Protein AF-0000000075210510 (afdb_homodimer)

Organism: NCBI:txid2021314

Radius of gyration: 21.15 Å; Cα contacts (8 Å, |Δi|>4): 207; chains: 2; bounding box: 48×64×59 Å

Solvent-accessible surface area (backbone atoms only — not comparable to full-atom values): 13563 Å² total; per-residue (Å²): 127,78,89,48,71,68,59,51,55,50,50,51,52,38,12,50,49,13,44,51,48,41,51,74,71,31,66,68,48,40,49,52,52,53,52,46,54,51,52,52,51,50,40,60,75,67,61,55,51,70,66,58,45,42,53,50,45,50,48,48,24,50,49,55,20,39,43,25,41,29,51,12,50,42,30,41,46,47,65,76,44,87,62,95,38,73,71,52,52,48,54,43,49,50,38,51,43,55,40,50,56,50,44,51,54,45,51,53,52,48,50,62,67,47,43,61,61,48,51,51,51,52,50,49,59,54,63,77,93,133,79,95,45,72,68,58,50,55,49,51,52,53,53,52,51,51,53,52,53,48,43,51,67,71,32,68,68,47,42,51,51,53,52,51,46,53,53,53,53,51,51,40,58,74,68,61,55,53,72,67,56,47,51,52,49,51,52,48,51,50,52,50,54,50,38,44,52,51,29,52,50,52,42,52,57,39,47,72,75,42,85,63,97,37,73,50,50,49,46,14,42,15,10,22,40,17,16,38,51,51,29,43,52,40,46,50,54,42,48,49,63,66,46,43,63,62,50,52,52,51,53,50,49,57,54,63,76,94

Secondary structure (DSSP, 8-state):
----HHHHHHHHHHHHHHHHHHHHH-HHHHHHHHHHHHHHHHHHHTT--HHHHHHHHHHHHHHHHHHHHHHHHHHHHHHH-SS--HHHHHHHHHHHHHHHHHHHHHHHHHHHHHHHHHHHHHHHHHHT-/----HHHHHHHHHHHHHHHHHHHHH-HHHHHHHHHHHHHHHHHHHTT--HHHHHHHHHHHHHHHHHHHHHHHHHHHHHHH--S--HHHHHHHHHHHHHHHHHHHHHHHHHHHHHHHHHHHHHHHHHHT-

Structure (mmCIF, N/CA/C/O backbone):
data_AF-0000000075210510-model_v1
#
loop_
_entity.id
_entity.type
_entity.pdbx_description
1 polymer 'Diacylglycerol kinase'
#
loop_
_atom_site.group_PDB
_atom_site.id
_atom_site.type_symbol
_atom_site.label_atom_id
_atom_site.label_alt_id
_atom_site.label_comp_id
_atom_site.label_asym_id
_atom_site.label_entity_id
_atom_site.label_seq_id
_atom_site.pdbx_PDB_ins_code
_atom_site.Cartn_x
_atom_site.Cartn_y
_atom_site.Cartn_z
_atom_site.occupancy
_atom_site.B_iso_or_equiv
_atom_site.auth_seq_id
_atom_site.auth_comp_id
_atom_site.auth_asym_id
_atom_site.auth_atom_id
_atom_site.pdbx_PDB_model_num
ATOM 1 N N . MET A 1 1 ? -17.281 -19.094 0.608 1 66.5 1 MET A N 1
ATOM 2 C CA . MET A 1 1 ? -16.25 -19.312 1.621 1 66.5 1 MET A CA 1
ATOM 3 C C . MET A 1 1 ? -16.484 -18.406 2.832 1 66.5 1 MET A C 1
ATOM 5 O O . MET A 1 1 ? -16.719 -17.203 2.686 1 66.5 1 MET A O 1
ATOM 9 N N . ARG A 1 2 ? -16.719 -19.094 3.916 1 76.69 2 ARG A N 1
ATOM 10 C CA . ARG A 1 2 ? -17.141 -18.453 5.152 1 76.69 2 ARG A CA 1
ATOM 11 C C . ARG A 1 2 ? -15.992 -17.672 5.789 1 76.69 2 ARG A C 1
ATOM 13 O O . ARG A 1 2 ? -14.828 -18.062 5.672 1 76.69 2 ARG A O 1
ATOM 20 N N . PHE A 1 3 ? -16.266 -16.578 6.258 1 86.56 3 PHE A N 1
ATOM 21 C CA . PHE A 1 3 ? -15.305 -15.766 7.016 1 86.56 3 PHE A CA 1
ATOM 22 C C . PHE A 1 3 ? -14.711 -16.578 8.164 1 86.56 3 PHE A C 1
ATOM 24 O O . PHE A 1 3 ? -15.43 -17.297 8.859 1 86.56 3 PHE A O 1
ATOM 31 N N . SER A 1 4 ? -13.461 -16.625 8.234 1 90.69 4 SER A N 1
ATOM 32 C CA . SER A 1 4 ? -12.758 -17.328 9.297 1 90.69 4 SER A CA 1
ATOM 33 C C . SER A 1 4 ? -11.742 -16.422 9.992 1 90.69 4 SER A C 1
ATOM 35 O O . SER A 1 4 ? -10.82 -15.922 9.352 1 90.69 4 SER A O 1
ATOM 37 N N . VAL A 1 5 ? -11.875 -16.328 11.289 1 91.81 5 VAL A N 1
ATOM 38 C CA . VAL A 1 5 ? -10.961 -15.523 12.094 1 91.81 5 VAL A CA 1
ATOM 39 C C . VAL A 1 5 ? -9.57 -16.156 12.078 1 91.81 5 VAL A C 1
ATOM 41 O O . VAL A 1 5 ? -8.562 -15.445 12.047 1 91.81 5 VAL A O 1
ATOM 44 N N . GLY A 1 6 ? -9.586 -17.406 12.148 1 91.81 6 GLY A N 1
ATOM 45 C CA . GLY A 1 6 ? -8.328 -18.125 12.086 1 91.81 6 GLY A CA 1
ATOM 46 C C . GLY A 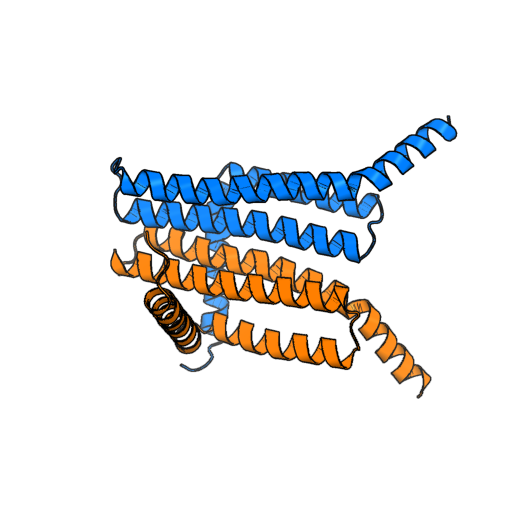1 6 ? -7.535 -17.828 10.828 1 91.81 6 GLY A C 1
ATOM 47 O O . GLY A 1 6 ? -6.316 -17.641 10.883 1 91.81 6 GLY A O 1
ATOM 48 N N . LYS A 1 7 ? -8.164 -17.781 9.727 1 92.38 7 LYS A N 1
ATOM 49 C CA . LYS A 1 7 ? -7.52 -17.484 8.453 1 92.38 7 LYS A CA 1
ATOM 50 C C . LYS A 1 7 ? -6.977 -16.062 8.438 1 92.38 7 LYS A C 1
ATOM 52 O O . LYS A 1 7 ? -5.922 -15.797 7.852 1 92.38 7 LYS A O 1
ATOM 57 N N . LEU A 1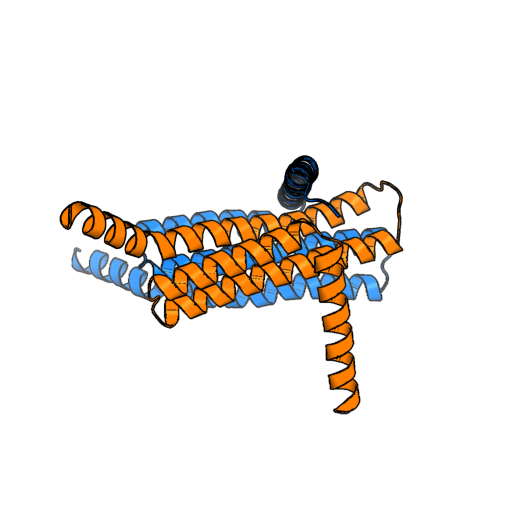 8 ? -7.699 -15.211 9.039 1 92.25 8 LEU A N 1
ATOM 58 C CA . LEU A 1 8 ? -7.266 -13.82 9.109 1 92.25 8 LEU A CA 1
ATOM 59 C C . LEU A 1 8 ? -5.965 -13.695 9.891 1 92.25 8 LEU A C 1
ATOM 61 O O . LEU A 1 8 ? -5.023 -13.047 9.438 1 92.25 8 LEU A O 1
ATOM 65 N N . PHE A 1 9 ? -5.91 -14.32 11.047 1 93.69 9 PHE A N 1
ATOM 66 C CA . PHE A 1 9 ? -4.715 -14.242 11.883 1 93.69 9 PHE A CA 1
ATOM 67 C C . PHE A 1 9 ? -3.531 -14.914 11.195 1 93.69 9 PHE A C 1
ATOM 69 O O . PHE A 1 9 ? -2.395 -14.445 11.305 1 93.69 9 PHE A O 1
ATOM 76 N N . LYS A 1 10 ? -3.809 -15.953 10.531 1 94.44 10 LYS A N 1
ATOM 77 C CA . LYS A 1 10 ? -2.75 -16.625 9.781 1 94.44 10 LYS A CA 1
ATOM 78 C C . LYS A 1 10 ? -2.197 -15.727 8.68 1 94.44 10 LYS A C 1
ATOM 80 O O . LYS A 1 10 ? -0.988 -15.695 8.445 1 94.44 10 LYS A O 1
ATOM 85 N N . SER A 1 11 ? -3.102 -15.008 8.047 1 94.19 11 SER A N 1
ATOM 86 C CA . SER A 1 11 ? -2.668 -14.109 6.984 1 94.19 11 SER A CA 1
ATOM 87 C C . SER A 1 11 ? -1.76 -13.008 7.523 1 94.19 11 SER A C 1
ATOM 89 O O . SER A 1 11 ? -0.803 -12.609 6.863 1 94.19 11 SER A O 1
ATOM 91 N N . PHE A 1 12 ? -2.018 -12.547 8.719 1 96.19 12 PHE A N 1
ATOM 92 C CA . PHE A 1 12 ? -1.167 -11.547 9.352 1 96.19 12 PHE A CA 1
ATOM 93 C C . PHE A 1 12 ? 0.205 -12.125 9.68 1 96.19 12 PHE A C 1
ATOM 95 O O . PHE A 1 12 ? 1.221 -11.438 9.555 1 96.19 12 PHE A O 1
ATOM 102 N N . ALA A 1 13 ? 0.19 -13.344 10.117 1 97.12 13 ALA A N 1
ATOM 103 C CA . ALA A 1 13 ? 1.456 -14 10.43 1 97.12 13 ALA A CA 1
ATOM 104 C C . ALA A 1 13 ? 2.307 -14.172 9.172 1 97.12 13 ALA A C 1
ATOM 106 O O . ALA A 1 13 ? 3.521 -13.961 9.203 1 97.12 13 ALA A O 1
ATOM 107 N N . TYR A 1 14 ? 1.697 -14.57 8.094 1 97.12 14 TYR A N 1
ATOM 108 C CA . TYR A 1 14 ? 2.389 -14.703 6.82 1 97.12 14 TYR A CA 1
ATOM 109 C C . TYR A 1 14 ? 2.955 -13.367 6.359 1 97.12 14 TYR A C 1
ATOM 111 O O . TYR A 1 14 ? 4.113 -13.289 5.949 1 97.12 14 TYR A O 1
ATOM 119 N N . ALA A 1 15 ? 2.09 -12.383 6.465 1 98.25 15 ALA A N 1
ATOM 120 C CA . ALA A 1 15 ? 2.508 -11.039 6.062 1 98.25 15 ALA A CA 1
ATOM 121 C C . ALA A 1 15 ? 3.703 -10.562 6.887 1 98.25 15 ALA A C 1
ATOM 123 O O . ALA A 1 15 ? 4.656 -10.008 6.344 1 98.25 15 ALA A O 1
ATOM 124 N N . ALA A 1 16 ? 3.684 -10.82 8.203 1 98.25 16 ALA A N 1
ATOM 125 C CA . ALA A 1 16 ? 4.773 -10.43 9.094 1 98.25 16 ALA A CA 1
ATOM 126 C C . ALA A 1 16 ? 6.07 -11.141 8.719 1 98.25 16 ALA A C 1
ATOM 128 O O . ALA A 1 16 ? 7.148 -10.547 8.766 1 98.25 16 ALA A O 1
ATOM 129 N N . SER A 1 17 ? 5.926 -12.344 8.383 1 98.19 17 SER A N 1
ATOM 130 C CA . SER A 1 17 ? 7.09 -13.109 7.949 1 98.19 17 SER A CA 1
ATOM 131 C C . SER A 1 17 ? 7.703 -12.516 6.691 1 98.19 17 SER A C 1
ATOM 133 O O . SER A 1 17 ? 8.93 -12.422 6.574 1 98.19 17 SER A O 1
ATOM 135 N N . GLY A 1 18 ? 6.859 -12.109 5.758 1 98.38 18 GLY A N 1
ATOM 136 C CA . GLY A 1 18 ? 7.332 -11.477 4.535 1 98.38 18 GLY A CA 1
ATOM 137 C C . GLY A 1 18 ? 8.047 -10.164 4.777 1 98.38 18 GLY A C 1
ATOM 138 O O . GLY A 1 18 ? 9.086 -9.891 4.168 1 98.38 18 GLY A O 1
ATOM 139 N N . ILE A 1 19 ? 7.527 -9.406 5.652 1 98.69 19 ILE A N 1
ATOM 140 C CA . ILE A 1 19 ? 8.117 -8.117 6 1 98.69 19 ILE A CA 1
ATOM 141 C C . ILE A 1 19 ? 9.477 -8.328 6.66 1 98.69 19 ILE A C 1
ATOM 143 O O . ILE A 1 19 ? 10.445 -7.648 6.332 1 98.69 19 ILE A O 1
ATOM 147 N N . ARG A 1 20 ? 9.516 -9.266 7.578 1 98.44 20 ARG A N 1
ATOM 148 C CA . ARG A 1 20 ? 10.766 -9.586 8.25 1 98.44 20 ARG A CA 1
ATOM 149 C C . ARG A 1 20 ? 11.828 -10.047 7.25 1 98.44 20 ARG A C 1
ATOM 151 O O . ARG A 1 20 ? 12.992 -9.648 7.34 1 98.44 20 ARG A O 1
ATOM 158 N N . TYR A 1 21 ? 11.453 -10.875 6.363 1 98.44 21 TYR A N 1
ATOM 159 C CA . TYR A 1 21 ? 12.383 -11.344 5.344 1 98.44 21 TYR A CA 1
ATOM 160 C C . TYR A 1 21 ? 12.922 -10.18 4.523 1 98.44 21 TYR A C 1
ATOM 162 O O . TYR A 1 21 ? 14.133 -10.07 4.312 1 98.44 21 TYR A O 1
ATOM 170 N N . ALA A 1 22 ? 12.016 -9.336 4.035 1 98.31 22 ALA A N 1
ATOM 171 C CA . ALA A 1 22 ? 12.43 -8.195 3.223 1 98.31 22 ALA A CA 1
ATOM 172 C C . ALA A 1 22 ? 13.391 -7.297 3.996 1 98.31 22 ALA A C 1
ATOM 174 O O . ALA A 1 22 ? 14.398 -6.84 3.447 1 98.31 22 ALA A O 1
ATOM 175 N N . PHE A 1 23 ? 13.117 -7.066 5.223 1 98.31 23 PHE A N 1
ATOM 176 C CA . PHE A 1 23 ? 13.969 -6.211 6.047 1 98.31 23 PHE A CA 1
ATOM 177 C C . PHE A 1 23 ? 15.359 -6.816 6.207 1 98.31 23 PHE A C 1
ATOM 179 O O . PHE A 1 23 ? 16.359 -6.105 6.148 1 98.31 23 PHE A O 1
ATOM 186 N N . SER A 1 24 ? 15.414 -8.078 6.359 1 97.88 24 SER A N 1
ATOM 187 C CA . SER A 1 24 ? 16.688 -8.742 6.629 1 97.88 24 SER A CA 1
ATOM 188 C C . SER A 1 24 ? 17.469 -8.969 5.344 1 97.88 24 SER A C 1
ATOM 190 O O . SER A 1 24 ? 18.703 -8.961 5.352 1 97.88 24 SER A O 1
ATOM 192 N N . SER A 1 25 ? 16.828 -9.102 4.238 1 97.38 25 SER A N 1
ATOM 193 C CA . SER A 1 25 ? 17.516 -9.57 3.037 1 97.38 25 SER A CA 1
ATOM 194 C C . SER A 1 25 ? 17.672 -8.453 2.012 1 97.38 25 SER A C 1
ATOM 196 O O . SER A 1 25 ? 18.516 -8.523 1.128 1 97.38 25 SER A O 1
ATOM 198 N N . GLU A 1 26 ? 16.75 -7.48 2.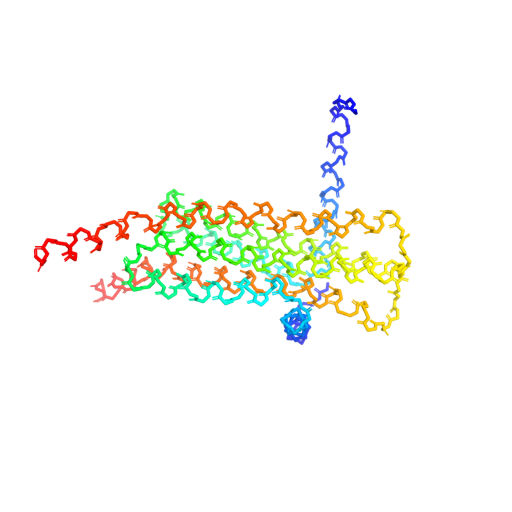057 1 97.5 26 GLU A N 1
ATOM 199 C CA . GLU A 1 26 ? 16.75 -6.418 1.054 1 97.5 26 GLU A CA 1
ATOM 200 C C . GLU A 1 26 ? 17.328 -5.125 1.61 1 97.5 26 GLU A C 1
ATOM 202 O O . GLU A 1 26 ? 16.703 -4.457 2.434 1 97.5 26 GLU A O 1
ATOM 207 N N . GLN A 1 27 ? 18.453 -4.703 1.061 1 97.5 27 GLN A N 1
ATOM 208 C CA . GLN A 1 27 ? 19.109 -3.479 1.5 1 97.5 27 GLN A CA 1
ATOM 209 C C . GLN A 1 27 ? 18.234 -2.26 1.242 1 97.5 27 GLN A C 1
ATOM 211 O O . GLN A 1 27 ? 18.125 -1.371 2.09 1 97.5 27 GLN A O 1
ATOM 216 N N . ASN A 1 28 ? 17.625 -2.203 -0.012 1 97.5 28 ASN A N 1
ATOM 217 C CA . ASN A 1 28 ? 16.766 -1.077 -0.363 1 97.5 28 ASN A CA 1
ATOM 218 C C . ASN A 1 28 ? 15.625 -0.919 0.63 1 97.5 28 ASN A C 1
ATOM 220 O O . ASN A 1 28 ? 15.258 0.202 0.993 1 97.5 28 ASN A O 1
ATOM 224 N N . PHE A 1 29 ? 15.055 -1.966 1.102 1 98.44 29 PHE A N 1
ATOM 225 C CA . PHE A 1 29 ? 13.945 -1.901 2.045 1 98.44 29 PHE A CA 1
ATOM 226 C C . PHE A 1 29 ? 14.406 -1.33 3.381 1 98.44 29 PHE A C 1
ATOM 228 O O . PHE A 1 29 ? 13.711 -0.513 3.986 1 98.44 29 PHE A O 1
ATOM 235 N N . ARG A 1 30 ? 15.547 -1.688 3.83 1 98.31 30 ARG A N 1
ATOM 236 C CA . ARG A 1 30 ? 16.109 -1.148 5.066 1 98.31 30 ARG A CA 1
ATOM 237 C C . ARG A 1 30 ? 16.328 0.357 4.957 1 98.31 30 ARG A C 1
ATOM 239 O O . ARG A 1 30 ? 15.984 1.107 5.871 1 98.31 30 ARG A O 1
ATOM 246 N N . ILE A 1 31 ? 16.859 0.739 3.861 1 97.88 31 ILE A N 1
ATOM 247 C CA . ILE A 1 31 ? 17.125 2.154 3.633 1 97.88 31 ILE A CA 1
ATOM 248 C C . ILE A 1 31 ? 15.812 2.938 3.637 1 97.88 31 ILE A C 1
ATOM 250 O O . ILE A 1 31 ? 15.703 3.965 4.309 1 97.88 31 ILE A O 1
ATOM 254 N N . HIS A 1 32 ? 14.82 2.404 2.91 1 98.31 32 HIS A N 1
ATOM 255 C CA . HIS A 1 32 ? 13.523 3.074 2.871 1 98.31 32 HIS A CA 1
ATOM 256 C C . HIS A 1 32 ? 12.898 3.145 4.262 1 98.31 32 HIS A C 1
ATOM 258 O O . HIS A 1 32 ? 12.273 4.145 4.613 1 98.31 32 HIS A O 1
ATOM 264 N N . CYS A 1 33 ? 13.07 2.105 5.062 1 98.38 33 CYS A N 1
ATOM 265 C CA . CYS A 1 33 ? 12.547 2.127 6.422 1 98.38 33 CYS A CA 1
ATOM 266 C C . CYS A 1 33 ? 13.227 3.207 7.254 1 98.38 33 CYS A C 1
ATOM 268 O O . CYS A 1 33 ? 12.555 3.979 7.945 1 98.38 33 CYS A O 1
ATOM 270 N N . ILE A 1 34 ? 14.523 3.299 7.172 1 97.88 34 ILE A N 1
ATOM 271 C CA . ILE A 1 34 ? 15.297 4.258 7.953 1 97.88 34 ILE A CA 1
ATOM 272 C C . ILE A 1 34 ? 14.945 5.68 7.512 1 97.88 34 ILE A C 1
ATOM 274 O O . ILE A 1 34 ? 14.68 6.547 8.344 1 97.88 34 ILE A O 1
ATOM 278 N N . VAL A 1 35 ? 14.953 5.906 6.246 1 97.81 35 VAL A N 1
ATOM 279 C CA . VAL A 1 35 ? 14.625 7.219 5.703 1 97.81 35 VAL A CA 1
ATOM 280 C C . VAL A 1 35 ? 13.203 7.609 6.113 1 97.81 35 VAL A C 1
ATOM 282 O O . VAL A 1 35 ? 12.945 8.766 6.457 1 97.81 35 VAL A O 1
ATOM 285 N N . SER A 1 36 ? 12.258 6.621 6.098 1 98.19 36 SER A N 1
ATOM 286 C CA . SER A 1 36 ? 10.875 6.887 6.48 1 98.19 36 SER A CA 1
ATOM 287 C C . SER A 1 36 ? 10.781 7.355 7.926 1 98.19 36 SER A C 1
ATOM 289 O O . SER A 1 36 ? 10.047 8.297 8.234 1 98.19 36 SER A O 1
ATOM 291 N N . ILE A 1 37 ? 11.484 6.695 8.812 1 98 37 ILE A N 1
ATOM 292 C CA . ILE A 1 37 ? 11.492 7.086 10.211 1 98 37 ILE A CA 1
ATOM 293 C C . ILE A 1 37 ? 12.023 8.508 10.359 1 98 37 ILE A C 1
ATOM 295 O O . ILE A 1 37 ? 11.438 9.328 11.07 1 98 37 ILE A O 1
ATOM 299 N N . ALA A 1 38 ? 13.094 8.859 9.664 1 97.5 38 ALA A N 1
ATOM 300 C CA . ALA A 1 38 ? 13.703 10.18 9.711 1 97.5 38 ALA A CA 1
ATOM 301 C C . ALA A 1 38 ? 12.742 11.25 9.195 1 97.5 38 ALA A C 1
ATOM 303 O O . ALA A 1 38 ? 12.578 12.297 9.82 1 97.5 38 ALA A O 1
ATOM 304 N N . VAL A 1 39 ? 12.086 10.961 8.109 1 97.44 39 VAL A N 1
ATOM 305 C CA . VAL A 1 39 ? 11.211 11.93 7.449 1 97.44 39 VAL A CA 1
ATOM 306 C C . VAL A 1 39 ? 9.953 12.141 8.289 1 97.44 39 VAL A C 1
ATOM 308 O O . VAL A 1 39 ? 9.461 13.266 8.398 1 97.44 39 VAL A O 1
ATOM 311 N N . ILE A 1 40 ? 9.43 11.086 8.883 1 97.75 40 ILE A N 1
ATOM 312 C CA . ILE A 1 40 ? 8.25 11.195 9.734 1 97.75 40 ILE A CA 1
ATOM 313 C C . ILE A 1 40 ? 8.586 12.023 10.969 1 97.75 40 ILE A C 1
ATOM 315 O O . ILE A 1 40 ? 7.805 12.891 11.375 1 97.75 40 ILE A O 1
ATOM 319 N N . THR A 1 41 ? 9.742 11.781 11.602 1 97.38 41 THR A N 1
ATOM 320 C CA . THR A 1 41 ? 10.18 12.531 12.773 1 97.38 41 THR A CA 1
ATOM 321 C C . THR A 1 41 ? 10.352 14.008 12.43 1 97.38 41 THR A C 1
ATOM 323 O O . THR A 1 41 ? 9.891 14.875 13.172 1 97.38 41 THR A O 1
ATOM 326 N N . ALA A 1 42 ? 10.977 14.281 11.297 1 96.5 42 ALA A N 1
ATOM 327 C CA . ALA A 1 42 ? 11.164 15.656 10.852 1 96.5 42 ALA A CA 1
ATOM 328 C C . ALA A 1 42 ? 9.828 16.359 10.656 1 96.5 42 ALA A C 1
ATOM 330 O O . ALA A 1 42 ? 9.664 17.516 11.031 1 96.5 42 ALA A O 1
ATOM 331 N N . ALA A 1 43 ? 8.852 15.664 10.062 1 96.38 43 ALA A N 1
ATOM 332 C CA . ALA A 1 43 ? 7.527 16.234 9.82 1 96.38 43 ALA A CA 1
ATOM 333 C C . ALA A 1 43 ? 6.828 16.562 11.133 1 96.38 43 ALA A C 1
ATOM 335 O O . ALA A 1 43 ? 6.145 17.578 11.234 1 96.38 43 ALA A O 1
ATOM 336 N N . ALA A 1 44 ? 7.008 15.711 12.125 1 94.44 44 ALA A N 1
ATOM 337 C CA . ALA A 1 44 ? 6.41 15.938 13.438 1 94.44 44 ALA A CA 1
ATOM 338 C C . ALA A 1 44 ? 7.039 17.156 14.125 1 94.44 44 ALA A C 1
ATOM 340 O O . ALA A 1 44 ? 6.332 17.969 14.711 1 94.44 44 ALA A O 1
ATOM 341 N N . VAL A 1 45 ? 8.312 17.328 13.992 1 93.25 45 VAL A N 1
ATOM 342 C CA . VAL A 1 45 ? 9.047 18.406 14.625 1 93.25 45 VAL A CA 1
ATOM 343 C C . VAL A 1 45 ? 8.695 19.734 13.961 1 93.25 45 VAL A C 1
ATOM 345 O O . VAL A 1 45 ? 8.578 20.766 14.625 1 93.25 45 VAL A O 1
ATOM 348 N N . LEU A 1 46 ? 8.398 19.703 12.672 1 93.75 46 LEU A N 1
ATOM 349 C CA . LEU A 1 46 ? 8.109 20.906 11.914 1 93.75 46 LEU A CA 1
ATOM 350 C C . LEU A 1 46 ? 6.625 21.234 11.961 1 93.75 46 LEU A C 1
ATOM 352 O O . LEU A 1 46 ? 6.164 22.156 11.281 1 93.75 46 LEU A O 1
ATOM 356 N N . ASP A 1 47 ? 5.84 20.422 12.688 1 91.5 47 ASP A N 1
ATOM 357 C CA . ASP A 1 47 ? 4.418 20.641 12.922 1 91.5 47 ASP A CA 1
ATOM 358 C C . ASP A 1 47 ? 3.643 20.703 11.609 1 91.5 47 ASP A C 1
ATOM 360 O O . ASP A 1 47 ? 2.924 21.672 11.352 1 91.5 47 ASP A O 1
ATOM 364 N N . PHE A 1 48 ? 3.865 19.703 10.867 1 93.94 48 PHE A N 1
ATOM 365 C CA . PHE A 1 48 ? 3.139 19.578 9.609 1 93.94 48 PHE A CA 1
ATOM 366 C C . PHE A 1 48 ? 1.636 19.656 9.844 1 93.94 48 PHE A C 1
ATOM 368 O O . PHE A 1 48 ? 1.125 19.141 10.836 1 93.94 48 PHE A O 1
ATOM 375 N N . SER A 1 49 ? 0.966 20.391 8.828 1 92.69 49 SER A N 1
ATOM 376 C CA . SER A 1 49 ? -0.492 20.328 8.828 1 92.69 49 SER A CA 1
ATOM 377 C C . SER A 1 49 ? -0.982 18.891 8.641 1 92.69 49 SER A C 1
ATOM 379 O O . SER A 1 49 ? -0.237 18.047 8.156 1 92.69 49 SER A O 1
ATOM 381 N N . LEU A 1 50 ? -2.236 18.641 8.992 1 91.38 50 LEU A N 1
ATOM 382 C CA . LEU A 1 50 ? -2.844 17.328 8.859 1 91.38 50 LEU A CA 1
ATOM 383 C C . LEU A 1 50 ? -2.744 16.812 7.426 1 91.38 50 LEU A C 1
ATOM 385 O O . LEU A 1 50 ? -2.395 15.656 7.195 1 91.38 50 LEU A O 1
ATOM 389 N N . TRP A 1 51 ? -2.959 17.703 6.543 1 90.88 51 TRP A N 1
ATOM 390 C CA . TRP A 1 51 ? -2.945 17.344 5.133 1 90.88 51 TRP A CA 1
ATOM 391 C C . TRP A 1 51 ? -1.544 16.938 4.688 1 90.88 51 TRP A C 1
ATOM 393 O O . TRP A 1 51 ? -1.37 15.93 4 1 90.88 51 TRP A O 1
ATOM 403 N N . LYS A 1 52 ? -0.581 17.703 5.027 1 94 52 LYS A N 1
ATOM 404 C CA . LYS A 1 52 ? 0.799 17.406 4.664 1 94 52 LYS A CA 1
ATOM 405 C C . LYS A 1 52 ? 1.24 16.062 5.262 1 94 52 LYS A C 1
ATOM 407 O O . LYS A 1 52 ? 1.895 15.266 4.59 1 94 52 LYS A O 1
ATOM 412 N N . PHE A 1 53 ? 0.833 15.906 6.469 1 95.62 53 PHE A N 1
ATOM 413 C CA . PHE A 1 53 ? 1.231 14.695 7.168 1 95.62 53 PHE A CA 1
ATOM 414 C C . PHE A 1 53 ? 0.593 13.469 6.527 1 95.62 53 PHE A C 1
ATOM 416 O O . PHE A 1 53 ? 1.257 12.445 6.328 1 95.62 53 PHE A O 1
ATOM 423 N N . CYS A 1 54 ? -0.655 13.531 6.199 1 96.44 54 CYS A N 1
ATOM 424 C CA . CYS A 1 54 ? -1.36 12.422 5.562 1 96.44 54 CYS A CA 1
ATOM 425 C C . CYS A 1 54 ? -0.75 12.094 4.207 1 96.44 54 CYS A C 1
ATOM 427 O O . CYS A 1 54 ? -0.583 10.922 3.863 1 96.44 54 CYS A O 1
ATOM 429 N N . LEU A 1 55 ? -0.485 13.086 3.443 1 95.5 55 LEU A N 1
ATOM 430 C CA . LEU A 1 55 ? 0.141 12.867 2.145 1 95.5 55 LEU A CA 1
ATOM 431 C C . LEU A 1 55 ? 1.498 12.188 2.303 1 95.5 55 LEU A C 1
ATOM 433 O O . LEU A 1 55 ? 1.829 11.266 1.552 1 95.5 55 LEU A O 1
ATOM 437 N N . LEU A 1 56 ? 2.264 12.648 3.248 1 97.06 56 LEU A N 1
ATOM 438 C CA . LEU A 1 56 ? 3.578 12.078 3.521 1 97.06 56 LEU A CA 1
ATOM 439 C C . LEU A 1 56 ? 3.465 10.594 3.861 1 97.06 56 LEU A C 1
ATOM 441 O O . LEU A 1 56 ? 4.199 9.773 3.314 1 97.06 56 LEU A O 1
ATOM 445 N N . LEU A 1 57 ? 2.545 10.289 4.746 1 98.06 57 LEU A N 1
ATOM 446 C CA . LEU A 1 57 ? 2.355 8.906 5.16 1 98.06 57 LEU A CA 1
ATOM 447 C C . LEU A 1 57 ? 1.933 8.039 3.979 1 98.06 57 LEU A C 1
ATOM 449 O O . LEU A 1 57 ? 2.369 6.891 3.857 1 98.06 57 LEU A O 1
ATOM 453 N N . PHE A 1 58 ? 1.091 8.586 3.127 1 97.56 58 PHE A N 1
ATOM 454 C CA . PHE A 1 58 ? 0.661 7.852 1.942 1 97.56 58 PHE A CA 1
ATOM 455 C C . PHE A 1 58 ? 1.854 7.5 1.062 1 97.56 58 PHE A C 1
ATOM 457 O O . PHE A 1 58 ? 1.988 6.355 0.618 1 97.56 58 PHE A O 1
ATOM 464 N N . ILE A 1 59 ? 2.68 8.477 0.827 1 97.94 59 ILE A N 1
ATOM 465 C CA . ILE A 1 59 ? 3.828 8.305 -0.056 1 97.94 59 ILE A CA 1
ATOM 466 C C . ILE A 1 59 ? 4.789 7.281 0.539 1 97.94 59 ILE A C 1
ATOM 468 O O . ILE A 1 59 ? 5.27 6.387 -0.165 1 97.94 59 ILE A O 1
ATOM 472 N N . ILE A 1 60 ? 5.047 7.383 1.812 1 98.31 60 ILE A N 1
ATOM 473 C CA . ILE A 1 60 ? 5.953 6.465 2.496 1 98.31 60 ILE A CA 1
ATOM 474 C C . ILE A 1 60 ? 5.395 5.047 2.432 1 98.31 60 ILE A C 1
ATOM 476 O O . ILE A 1 60 ? 6.113 4.105 2.08 1 98.31 60 ILE A O 1
ATOM 480 N N . GLY A 1 61 ? 4.121 4.902 2.797 1 98.62 61 GLY A N 1
ATOM 481 C CA . GLY A 1 61 ? 3.486 3.596 2.736 1 98.62 61 GLY A CA 1
ATOM 482 C C . GLY A 1 61 ? 3.557 2.959 1.361 1 98.62 61 GLY A C 1
ATOM 483 O O . GLY A 1 61 ? 3.801 1.757 1.239 1 98.62 61 GLY A O 1
ATOM 484 N N . ALA A 1 62 ? 3.365 3.775 0.316 1 98.38 62 ALA A N 1
ATOM 485 C CA . ALA A 1 62 ? 3.375 3.287 -1.06 1 98.38 62 ALA A CA 1
ATOM 486 C C . ALA A 1 62 ? 4.766 2.801 -1.46 1 98.38 62 ALA A C 1
ATOM 488 O O . ALA A 1 62 ? 4.906 1.757 -2.1 1 98.38 62 ALA A O 1
ATOM 489 N N . VAL A 1 63 ? 5.789 3.547 -1.074 1 98.75 63 VAL A N 1
ATOM 490 C CA . VAL A 1 63 ? 7.156 3.156 -1.408 1 98.75 63 VAL A CA 1
ATOM 491 C C . VAL A 1 63 ? 7.492 1.824 -0.739 1 98.75 63 VAL A C 1
ATOM 493 O O . VAL A 1 63 ? 8.031 0.918 -1.38 1 98.75 63 VAL A O 1
ATOM 496 N N . LEU A 1 64 ? 7.203 1.722 0.527 1 98.75 64 LEU A N 1
ATOM 497 C CA . LEU A 1 64 ? 7.512 0.502 1.267 1 98.75 64 LEU A CA 1
ATOM 498 C C . LEU A 1 64 ? 6.746 -0.687 0.696 1 98.75 64 LEU A C 1
ATOM 500 O O . LEU A 1 64 ? 7.305 -1.776 0.547 1 98.75 64 LEU A O 1
ATOM 504 N N . ALA A 1 65 ? 5.484 -0.476 0.4 1 98.81 65 ALA A N 1
ATOM 505 C CA . ALA A 1 65 ? 4.672 -1.536 -0.193 1 98.81 65 ALA A CA 1
ATOM 506 C C . ALA A 1 65 ? 5.25 -1.985 -1.532 1 98.81 65 ALA A C 1
ATOM 508 O O . ALA A 1 65 ? 5.293 -3.182 -1.826 1 98.81 65 ALA A O 1
ATOM 509 N N . LEU A 1 66 ? 5.699 -1.038 -2.324 1 98.69 66 LEU A N 1
ATOM 510 C CA . LEU A 1 66 ? 6.25 -1.357 -3.637 1 98.69 66 LEU A CA 1
ATOM 511 C C . LEU A 1 66 ? 7.543 -2.154 -3.506 1 98.69 66 LEU A C 1
ATOM 513 O O . LEU A 1 66 ? 7.82 -3.033 -4.324 1 98.69 66 LEU A O 1
ATOM 517 N N . GLU A 1 67 ? 8.367 -1.854 -2.504 1 98.75 67 GLU A N 1
ATOM 518 C CA . GLU A 1 67 ? 9.578 -2.631 -2.238 1 98.75 67 GLU A CA 1
ATOM 519 C C . GLU A 1 67 ? 9.234 -4.082 -1.915 1 98.75 67 GLU A C 1
ATOM 521 O O . GLU A 1 67 ? 9.938 -5 -2.344 1 98.75 67 GLU A O 1
ATOM 526 N N . LEU A 1 68 ? 8.18 -4.258 -1.143 1 98.88 68 LEU A N 1
ATOM 527 C CA . LEU A 1 68 ? 7.746 -5.605 -0.805 1 98.88 68 LEU A CA 1
ATOM 528 C C . LEU A 1 68 ? 7.215 -6.332 -2.039 1 98.88 68 LEU A C 1
ATOM 530 O O . LEU A 1 68 ? 7.469 -7.523 -2.219 1 98.88 68 LEU A O 1
ATOM 534 N N . VAL A 1 69 ? 6.516 -5.641 -2.91 1 98.75 69 VAL A N 1
ATOM 535 C CA . VAL A 1 69 ? 6.066 -6.211 -4.176 1 98.75 69 VAL A CA 1
ATOM 536 C C . VAL A 1 69 ? 7.273 -6.621 -5.016 1 98.75 69 VAL A C 1
ATOM 538 O O . VAL A 1 69 ? 7.285 -7.695 -5.617 1 98.75 69 VAL A O 1
ATOM 541 N N . ASN A 1 70 ? 8.289 -5.77 -5.031 1 98.75 70 ASN A N 1
ATOM 542 C CA . ASN A 1 70 ? 9.523 -6.082 -5.746 1 98.75 70 ASN A CA 1
ATOM 543 C C . ASN A 1 70 ? 10.164 -7.367 -5.223 1 98.75 70 ASN A C 1
ATOM 545 O O . ASN A 1 7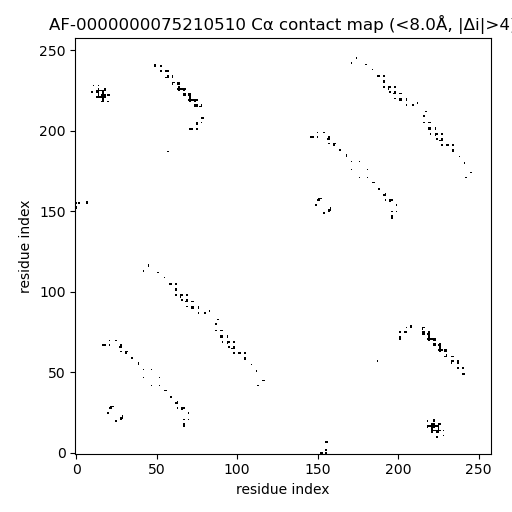0 ? 10.562 -8.234 -6.008 1 98.75 70 ASN A O 1
ATOM 549 N N . THR A 1 71 ? 10.227 -7.457 -3.9 1 98.69 71 THR A N 1
ATOM 550 C CA . THR A 1 71 ? 10.758 -8.664 -3.275 1 98.69 71 THR A CA 1
ATOM 551 C C . THR A 1 71 ? 9.938 -9.891 -3.682 1 98.69 71 THR A C 1
ATOM 553 O O . THR A 1 71 ? 10.5 -10.938 -4.012 1 98.69 71 THR A O 1
ATOM 556 N N . ALA A 1 72 ? 8.633 -9.797 -3.66 1 98.62 72 ALA A N 1
ATOM 557 C CA . ALA A 1 72 ? 7.738 -10.891 -4.027 1 98.62 72 ALA A CA 1
ATOM 558 C C . ALA A 1 72 ? 7.973 -11.328 -5.473 1 98.62 72 ALA A C 1
ATOM 560 O O . ALA A 1 72 ? 8.031 -12.523 -5.766 1 98.62 72 ALA A O 1
ATOM 561 N N . ILE A 1 73 ? 8.094 -10.359 -6.355 1 97.88 73 ILE A N 1
ATOM 562 C CA . ILE A 1 73 ? 8.312 -10.656 -7.77 1 97.88 73 ILE A CA 1
ATOM 563 C C . ILE A 1 73 ? 9.664 -11.336 -7.953 1 97.88 73 ILE A C 1
ATOM 565 O O . ILE A 1 73 ? 9.773 -12.336 -8.672 1 97.88 73 ILE A O 1
ATOM 569 N N . GLU A 1 74 ? 10.68 -10.805 -7.32 1 97.19 74 GLU A N 1
ATOM 570 C CA . GLU A 1 74 ? 12.008 -11.406 -7.402 1 97.19 74 GLU A CA 1
ATOM 571 C C . GLU A 1 74 ? 11.977 -12.867 -6.98 1 97.19 74 GLU A C 1
ATOM 573 O O . GLU A 1 74 ? 12.539 -13.727 -7.668 1 97.19 74 GLU A O 1
ATOM 578 N N . LYS A 1 75 ? 11.336 -13.125 -5.867 1 96.62 75 LYS A N 1
ATOM 579 C CA . LYS A 1 75 ? 11.312 -14.492 -5.348 1 96.62 75 LYS A CA 1
ATOM 580 C C . LYS A 1 75 ? 10.43 -15.391 -6.207 1 96.62 75 LYS A C 1
ATOM 582 O O . LYS A 1 75 ? 10.727 -16.578 -6.387 1 96.62 75 LYS A O 1
ATOM 587 N N . ALA A 1 76 ? 9.359 -14.883 -6.746 1 95.88 76 ALA A N 1
ATOM 588 C CA . ALA A 1 76 ? 8.523 -15.656 -7.668 1 95.88 76 ALA A CA 1
ATOM 589 C C . ALA A 1 76 ? 9.312 -16.062 -8.906 1 95.88 76 ALA A C 1
ATOM 591 O O . ALA A 1 76 ? 9.203 -17.203 -9.375 1 95.88 76 ALA A O 1
ATOM 592 N N . VAL A 1 77 ? 10.07 -15.094 -9.414 1 95.25 77 VAL A N 1
ATOM 593 C CA . VAL A 1 77 ? 10.875 -15.352 -10.609 1 95.25 77 VAL A CA 1
ATOM 594 C C . VAL A 1 77 ? 11.969 -16.375 -10.281 1 95.25 77 VAL A C 1
ATOM 596 O O . VAL A 1 77 ? 12.234 -17.266 -11.078 1 95.25 77 VAL A O 1
ATOM 599 N N . ASP A 1 78 ? 12.531 -16.234 -9.062 1 93.19 78 ASP A N 1
ATOM 600 C CA . ASP A 1 78 ? 13.578 -17.156 -8.641 1 93.19 78 ASP A CA 1
ATOM 601 C C . ASP A 1 78 ? 13.039 -18.578 -8.539 1 93.19 78 ASP A C 1
ATOM 603 O O . ASP A 1 78 ? 13.797 -19.547 -8.68 1 93.19 78 ASP A O 1
ATOM 607 N N . LEU A 1 79 ? 11.805 -18.703 -8.266 1 90.75 79 LEU A N 1
ATOM 608 C CA . LEU A 1 79 ? 11.164 -20 -8.148 1 90.75 79 LEU A CA 1
ATOM 609 C C . LEU A 1 79 ? 11.156 -20.734 -9.484 1 90.75 79 LEU A C 1
ATOM 611 O O . LEU A 1 79 ? 11.18 -21.969 -9.531 1 90.75 79 LEU A O 1
ATOM 615 N N . VAL A 1 80 ? 11.102 -20.031 -10.562 1 87.81 80 VAL A N 1
ATOM 616 C CA . VAL A 1 80 ? 11 -20.594 -11.906 1 87.81 80 VAL A CA 1
ATOM 617 C C . VAL A 1 80 ? 12.398 -20.938 -12.422 1 87.81 80 VAL A C 1
ATOM 619 O O . VAL A 1 80 ? 12.594 -21.984 -13.031 1 87.81 80 VAL A O 1
ATOM 622 N N . THR A 1 81 ? 13.289 -19.984 -12.242 1 82.5 81 THR A N 1
ATOM 623 C CA . THR A 1 81 ? 14.633 -20.219 -12.758 1 82.5 81 THR A CA 1
ATOM 624 C C . THR A 1 81 ? 15.672 -19.469 -11.93 1 82.5 81 THR A C 1
ATOM 626 O O . THR A 1 81 ? 15.43 -18.359 -11.469 1 82.5 81 THR A O 1
ATOM 629 N N . LYS A 1 82 ? 16.672 -20.219 -11.727 1 74 82 LYS A N 1
ATOM 630 C CA . LYS A 1 82 ? 17.797 -19.594 -11.062 1 74 82 LYS A CA 1
ATOM 631 C C . LYS A 1 82 ? 18.859 -19.141 -12.07 1 74 82 LYS A C 1
ATOM 633 O O . LYS A 1 82 ? 19.797 -18.438 -11.711 1 74 82 LYS A O 1
ATOM 638 N N . GLU A 1 83 ? 18.562 -19.531 -13.297 1 74.44 83 GLU A N 1
ATOM 639 C CA . GLU A 1 83 ? 19.5 -19.203 -14.367 1 74.44 83 GLU A CA 1
ATOM 640 C C . GLU A 1 83 ? 19.203 -17.828 -14.953 1 74.44 83 GLU A C 1
ATOM 642 O O . GLU A 1 83 ? 18.109 -17.297 -14.789 1 74.44 83 GLU A O 1
ATOM 647 N N . LEU A 1 84 ? 20.266 -17.297 -15.406 1 74.44 84 LEU A N 1
ATOM 648 C CA . LEU A 1 84 ? 20.125 -16.016 -16.078 1 74.44 84 LEU A CA 1
ATOM 649 C C . LEU A 1 84 ? 19.281 -16.156 -17.344 1 74.44 84 LEU A C 1
ATOM 651 O O . LEU A 1 84 ? 19.797 -16.547 -18.406 1 74.44 84 LEU A O 1
ATOM 655 N N . HIS A 1 85 ? 18.047 -16.094 -17.203 1 86 85 HIS A N 1
ATOM 656 C CA . HIS A 1 85 ? 17.109 -16.062 -18.312 1 86 85 HIS A CA 1
ATOM 657 C C . HIS A 1 85 ? 16.703 -14.633 -18.641 1 86 85 HIS A C 1
ATOM 659 O O . HIS A 1 85 ? 16.344 -13.867 -17.734 1 86 85 HIS A O 1
ATOM 665 N N . PRO A 1 86 ? 16.828 -14.352 -19.812 1 89.31 86 PRO A N 1
ATOM 666 C CA . PRO A 1 86 ? 16.562 -12.961 -20.203 1 89.31 86 PRO A CA 1
ATOM 667 C C . PRO A 1 86 ? 15.195 -12.477 -19.734 1 89.31 86 PRO A C 1
ATOM 669 O O . PRO A 1 86 ? 15.07 -11.344 -19.25 1 89.31 86 PRO A O 1
ATOM 672 N N . THR A 1 87 ? 14.164 -13.289 -19.812 1 92.38 87 THR A N 1
ATOM 673 C CA . THR A 1 87 ? 12.812 -12.898 -19.406 1 92.38 87 THR A CA 1
ATOM 674 C C . THR A 1 87 ? 12.742 -12.703 -17.891 1 92.38 87 THR A C 1
ATOM 676 O O . THR A 1 87 ? 12.047 -11.805 -17.406 1 92.38 87 THR A O 1
ATOM 679 N N . ALA A 1 88 ? 13.5 -13.469 -17.172 1 93.38 88 ALA A N 1
ATOM 680 C CA . ALA A 1 88 ? 13.555 -13.352 -15.711 1 93.38 88 ALA A CA 1
ATOM 681 C C . ALA A 1 88 ? 14.211 -12.039 -15.297 1 93.38 88 ALA A C 1
ATOM 683 O O . ALA A 1 88 ? 13.719 -11.352 -14.398 1 93.38 88 ALA A O 1
ATOM 684 N N . LYS A 1 89 ? 15.297 -11.734 -15.969 1 94.62 89 LYS A N 1
ATOM 685 C CA . LYS A 1 89 ? 16 -10.492 -15.68 1 94.62 89 LYS A CA 1
ATOM 686 C C . LYS A 1 89 ? 15.102 -9.281 -15.93 1 94.62 89 LYS A C 1
ATOM 688 O O . LYS A 1 89 ? 15.086 -8.336 -15.133 1 94.62 89 LYS A O 1
ATOM 693 N N . ILE A 1 90 ? 14.391 -9.289 -16.969 1 96.31 90 ILE A N 1
ATOM 694 C CA . ILE A 1 90 ? 13.516 -8.172 -17.312 1 96.31 90 ILE A CA 1
ATOM 695 C C . ILE A 1 90 ? 12.43 -8.008 -16.25 1 96.31 90 ILE A C 1
ATOM 697 O O . ILE A 1 90 ? 12.117 -6.887 -15.852 1 96.31 90 ILE A O 1
ATOM 701 N N . ALA A 1 91 ? 11.852 -9.102 -15.828 1 96.19 91 ALA A N 1
ATOM 702 C CA . ALA A 1 91 ? 10.82 -9.055 -14.797 1 96.19 91 ALA A CA 1
ATOM 703 C C . ALA A 1 91 ? 11.352 -8.422 -13.516 1 96.19 91 ALA A C 1
ATOM 705 O O . ALA A 1 91 ? 10.719 -7.527 -12.945 1 96.19 91 ALA A O 1
ATOM 706 N N . LYS A 1 92 ? 12.539 -8.812 -13.078 1 96.75 92 LYS A N 1
ATOM 707 C CA . LYS A 1 92 ? 13.133 -8.305 -11.852 1 96.75 92 LYS A CA 1
ATOM 708 C C . LYS A 1 92 ? 13.555 -6.844 -12.008 1 96.75 92 LYS A C 1
ATOM 710 O O . LYS A 1 92 ? 13.328 -6.027 -11.117 1 96.75 92 LYS A O 1
ATOM 715 N N . ASP A 1 93 ? 14.086 -6.551 -13.164 1 97.5 93 ASP A N 1
ATOM 716 C CA . ASP A 1 93 ? 14.516 -5.18 -13.438 1 97.5 93 ASP A CA 1
ATOM 717 C C . ASP A 1 93 ? 13.32 -4.23 -13.5 1 97.5 93 ASP A C 1
ATOM 719 O O . ASP A 1 93 ? 13.398 -3.098 -13.023 1 97.5 93 ASP A O 1
ATOM 723 N N . ALA A 1 94 ? 12.281 -4.672 -14.109 1 98.12 94 ALA A N 1
ATOM 724 C CA . ALA A 1 94 ? 11.086 -3.848 -14.211 1 98.12 94 ALA A CA 1
ATOM 725 C C . ALA A 1 94 ? 10.477 -3.596 -12.828 1 98.12 94 ALA A C 1
ATOM 727 O O . ALA A 1 94 ? 10.039 -2.484 -12.531 1 98.12 94 ALA A O 1
ATOM 728 N N . ALA A 1 95 ? 10.469 -4.609 -11.977 1 98.12 95 ALA A N 1
ATOM 729 C CA . ALA A 1 95 ? 9.969 -4.438 -10.617 1 98.12 95 ALA A CA 1
ATOM 730 C C . ALA A 1 95 ? 10.836 -3.445 -9.836 1 98.12 95 ALA A C 1
ATOM 732 O O . ALA A 1 95 ? 10.312 -2.561 -9.156 1 98.12 95 ALA A O 1
ATOM 733 N N . ALA A 1 96 ? 12.094 -3.586 -9.969 1 98.12 96 ALA A N 1
ATOM 734 C CA . ALA A 1 96 ? 13.008 -2.629 -9.352 1 98.12 96 ALA A CA 1
ATOM 735 C C . ALA A 1 96 ? 12.797 -1.226 -9.906 1 98.12 96 ALA A C 1
ATOM 737 O O . ALA A 1 96 ? 12.867 -0.239 -9.172 1 98.12 96 ALA A O 1
ATOM 738 N N . GLY A 1 97 ? 12.555 -1.168 -11.172 1 98.62 97 GLY A N 1
ATOM 739 C CA . GLY A 1 97 ? 12.273 0.104 -11.82 1 98.62 97 GLY A CA 1
ATOM 740 C C . GLY A 1 97 ? 11.047 0.799 -11.266 1 98.62 97 GLY A C 1
ATOM 741 O O . GLY A 1 97 ? 11.023 2.023 -11.125 1 98.62 97 GLY A O 1
ATOM 742 N N . ALA A 1 98 ? 9.953 0.061 -10.992 1 98.38 98 ALA A N 1
ATOM 743 C CA . ALA A 1 98 ? 8.75 0.624 -10.391 1 98.38 98 ALA A CA 1
ATOM 744 C C . ALA A 1 98 ? 9.07 1.304 -9.062 1 98.38 98 ALA A C 1
ATOM 746 O O . ALA A 1 98 ? 8.602 2.412 -8.797 1 98.38 98 ALA A O 1
ATOM 747 N N . VAL A 1 99 ? 9.883 0.727 -8.219 1 98.5 99 VAL A N 1
ATOM 748 C CA . VAL A 1 99 ? 10.273 1.291 -6.93 1 98.5 99 VAL A CA 1
ATOM 749 C C . VAL A 1 99 ? 11.078 2.57 -7.152 1 98.5 99 VAL A C 1
ATOM 751 O O . VAL A 1 99 ? 10.836 3.588 -6.5 1 98.5 99 VAL A O 1
ATOM 754 N N . LEU A 1 100 ? 12 2.518 -8.109 1 98 100 LEU A N 1
ATOM 755 C CA . LEU A 1 100 ? 12.859 3.664 -8.383 1 98 100 LEU A CA 1
ATOM 756 C C . LEU A 1 100 ? 12.031 4.855 -8.859 1 98 100 LEU A C 1
ATOM 758 O O . LEU A 1 100 ? 12.203 5.969 -8.352 1 98 100 LEU A O 1
ATOM 762 N N . VAL A 1 101 ? 11.172 4.633 -9.836 1 98.44 101 VAL A N 1
ATOM 763 C CA . VAL A 1 101 ? 10.352 5.707 -10.391 1 98.44 101 VAL A CA 1
ATOM 764 C C . VAL A 1 101 ? 9.508 6.336 -9.289 1 98.44 101 VAL A C 1
ATOM 766 O O . VAL A 1 101 ? 9.492 7.562 -9.133 1 98.44 101 VAL A O 1
ATOM 769 N N . PHE A 1 102 ? 8.836 5.523 -8.523 1 98.31 102 PHE A N 1
ATOM 770 C CA . PHE A 1 102 ? 7.984 6.07 -7.473 1 98.31 102 PHE A CA 1
ATOM 771 C C . PHE A 1 102 ? 8.82 6.77 -6.41 1 98.31 102 PHE A C 1
ATOM 773 O O . PHE A 1 102 ? 8.422 7.809 -5.883 1 98.31 102 PHE A O 1
ATOM 780 N N . SER A 1 103 ? 9.938 6.195 -6.047 1 98.31 103 SER A N 1
ATOM 781 C CA . SER A 1 103 ? 10.805 6.789 -5.039 1 98.31 103 SER A CA 1
ATOM 782 C C . SER A 1 103 ? 11.312 8.164 -5.48 1 98.31 103 SER A C 1
ATOM 784 O O . SER A 1 103 ? 11.461 9.07 -4.66 1 98.31 103 SER A O 1
ATOM 786 N N . LEU A 1 104 ? 11.586 8.305 -6.762 1 98 104 LEU A N 1
ATOM 787 C CA . LEU A 1 104 ? 11.984 9.609 -7.289 1 98 104 LEU A CA 1
ATOM 788 C C . LEU A 1 104 ? 10.883 10.641 -7.086 1 98 104 LEU A C 1
ATOM 790 O O . LEU A 1 104 ? 11.141 11.75 -6.621 1 98 104 LEU A O 1
ATOM 794 N N . PHE A 1 105 ? 9.688 10.281 -7.434 1 97.31 105 PHE A N 1
ATOM 795 C CA . PHE A 1 105 ? 8.562 11.18 -7.211 1 97.31 105 PHE A CA 1
ATOM 796 C C . PHE A 1 105 ? 8.352 11.43 -5.723 1 97.31 105 PHE A C 1
ATOM 798 O O . PHE A 1 105 ? 8.016 12.539 -5.312 1 97.31 105 PHE A O 1
ATOM 805 N N . ALA A 1 106 ? 8.531 10.383 -4.918 1 97.75 106 ALA A N 1
ATOM 806 C CA . ALA A 1 106 ? 8.422 10.523 -3.469 1 97.75 106 ALA A CA 1
ATOM 807 C C . ALA A 1 106 ? 9.422 11.547 -2.938 1 97.75 106 ALA A C 1
ATOM 809 O O . ALA A 1 106 ? 9.07 12.383 -2.1 1 97.75 106 ALA A O 1
ATOM 810 N N . VAL A 1 10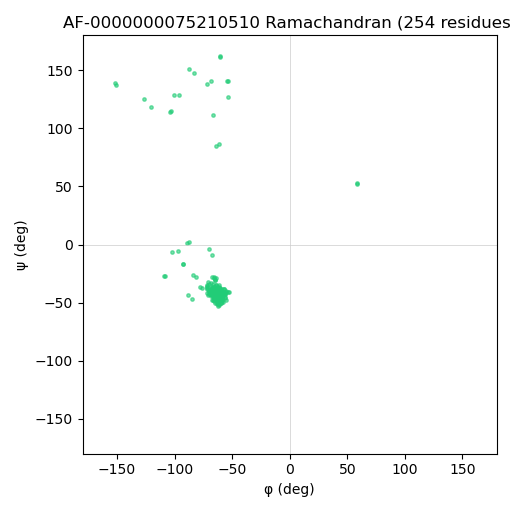7 ? 10.609 11.516 -3.43 1 97.31 107 VAL A N 1
ATOM 811 C CA . VAL A 1 107 ? 11.656 12.445 -3.004 1 97.31 107 VAL A CA 1
ATOM 812 C C . VAL A 1 107 ? 11.289 13.867 -3.428 1 97.31 107 VAL A C 1
ATOM 814 O O . VAL A 1 107 ? 11.414 14.812 -2.643 1 97.31 107 VAL A O 1
ATOM 817 N N . ILE A 1 108 ? 10.766 14.047 -4.645 1 97.5 108 ILE A N 1
ATOM 818 C CA . ILE A 1 108 ? 10.359 15.359 -5.148 1 97.5 108 ILE A CA 1
ATOM 819 C C . ILE A 1 108 ? 9.234 15.922 -4.285 1 97.5 108 ILE A C 1
ATOM 821 O O . ILE A 1 108 ? 9.289 17.078 -3.85 1 97.5 108 ILE A O 1
ATOM 825 N N . ILE A 1 109 ? 8.227 15.109 -3.957 1 96.69 109 ILE A N 1
ATOM 826 C CA . ILE A 1 109 ? 7.102 15.531 -3.129 1 96.69 109 ILE A CA 1
ATOM 827 C C . ILE A 1 109 ? 7.598 15.867 -1.725 1 96.69 109 ILE A C 1
ATOM 829 O O . ILE A 1 109 ? 7.184 16.875 -1.139 1 96.69 109 ILE A O 1
ATOM 833 N N . GLY A 1 110 ? 8.539 15.016 -1.221 1 95.88 110 GLY A N 1
ATOM 834 C CA . GLY A 1 110 ? 9.133 15.312 0.074 1 95.88 110 GLY A CA 1
ATOM 835 C C . GLY A 1 110 ? 9.836 16.656 0.117 1 95.88 110 GLY A C 1
ATOM 836 O O . GLY A 1 110 ? 9.656 17.422 1.061 1 95.88 110 GLY A O 1
ATOM 837 N N . LEU A 1 111 ? 10.547 16.969 -0.909 1 95.69 111 LEU A N 1
ATOM 838 C CA . LEU A 1 111 ? 11.25 18.234 -0.979 1 95.69 111 LEU A CA 1
ATOM 839 C C . LEU A 1 111 ? 10.266 19.406 -1.031 1 95.69 111 LEU A C 1
ATOM 841 O O . LEU A 1 111 ? 10.484 20.438 -0.399 1 95.69 111 LEU A O 1
ATOM 845 N N . LEU A 1 112 ? 9.203 19.234 -1.737 1 94.94 112 LEU A N 1
ATOM 846 C CA . LEU A 1 112 ? 8.188 20.281 -1.85 1 94.94 112 LEU A CA 1
ATOM 847 C C . LEU A 1 112 ? 7.477 20.484 -0.518 1 94.94 112 LEU A C 1
ATOM 849 O O . LEU A 1 112 ? 7.141 21.625 -0.159 1 94.94 112 LEU A O 1
ATOM 853 N N . LEU A 1 113 ? 7.254 19.406 0.201 1 94.88 113 LEU A N 1
ATOM 854 C CA . LEU A 1 113 ? 6.551 19.484 1.477 1 94.88 113 LEU A CA 1
ATOM 855 C C . LEU A 1 113 ? 7.43 20.125 2.545 1 94.88 113 LEU A C 1
ATOM 857 O O . LEU A 1 113 ? 6.941 20.875 3.383 1 94.88 113 LEU A O 1
ATOM 861 N N . PHE A 1 114 ? 8.688 19.828 2.5 1 95.44 114 PHE A N 1
ATOM 862 C CA . PHE A 1 114 ? 9.562 20.219 3.592 1 95.44 114 PHE A CA 1
ATOM 863 C C . PHE A 1 114 ? 10.211 21.578 3.303 1 95.44 114 PHE A C 1
ATOM 865 O O . PHE A 1 114 ? 10.734 22.234 4.211 1 95.44 114 PHE A O 1
ATOM 872 N N . PHE A 1 115 ? 10.188 22 2.082 1 91.56 115 PHE A N 1
ATOM 873 C CA . PHE A 1 115 ? 10.906 23.203 1.678 1 91.56 115 PHE A CA 1
ATOM 874 C C . PHE A 1 115 ? 10.367 24.422 2.406 1 91.56 115 PHE A C 1
ATOM 876 O O . PHE A 1 115 ? 11.117 25.141 3.068 1 91.56 115 PHE A O 1
ATOM 883 N N . PRO A 1 116 ? 9.086 24.656 2.363 1 90.06 116 PRO A N 1
ATOM 884 C CA . PRO A 1 116 ? 8.586 25.891 2.988 1 90.06 116 PRO A CA 1
ATOM 885 C C . PRO A 1 116 ? 8.875 25.938 4.488 1 90.06 116 PRO A C 1
ATOM 887 O O . PRO A 1 116 ? 9.477 26.906 4.969 1 90.06 116 PRO A O 1
ATOM 890 N N . PRO A 1 117 ? 8.523 24.953 5.176 1 88.69 117 PRO A N 1
ATOM 891 C CA . PRO A 1 117 ? 8.789 25.047 6.613 1 88.69 117 PRO A CA 1
ATOM 892 C C . PRO A 1 117 ? 10.281 25.062 6.941 1 88.69 117 PRO A C 1
ATOM 894 O O . PRO A 1 117 ? 10.695 25.688 7.926 1 88.69 117 PRO A O 1
ATOM 897 N N . ALA A 1 118 ? 11.086 24.5 6.176 1 86.75 118 ALA A N 1
ATOM 898 C CA . ALA A 1 118 ? 12.531 24.516 6.391 1 86.75 118 ALA A CA 1
ATOM 899 C C . ALA A 1 118 ? 13.102 25.922 6.184 1 86.75 118 ALA A C 1
ATOM 901 O O . ALA A 1 118 ? 13.961 26.359 6.945 1 86.75 118 ALA A O 1
ATOM 902 N N . VAL A 1 119 ? 12.633 26.531 5.168 1 86.94 119 VAL A N 1
ATOM 903 C CA . VAL A 1 119 ? 13.078 27.891 4.871 1 86.94 119 VAL A CA 1
ATOM 904 C C . VAL A 1 119 ? 12.664 28.828 6.004 1 86.94 119 VAL A C 1
ATOM 906 O O . VAL A 1 119 ? 13.43 29.719 6.398 1 86.94 119 VAL A O 1
ATOM 909 N N . GLU A 1 120 ? 11.484 28.547 6.527 1 88.44 120 GLU A N 1
ATOM 910 C CA . GLU A 1 120 ? 10.984 29.375 7.617 1 88.44 120 GLU A CA 1
ATOM 911 C C . GLU A 1 120 ? 11.836 29.234 8.875 1 88.44 120 GLU A C 1
ATOM 913 O O . GLU A 1 120 ? 12.117 30.203 9.562 1 88.44 120 GLU A O 1
ATOM 918 N N . ILE A 1 121 ? 12.281 28.047 9.18 1 86 121 ILE A N 1
ATOM 919 C CA . ILE A 1 121 ? 13.117 27.797 10.344 1 86 121 ILE A CA 1
ATOM 920 C C . ILE A 1 121 ? 14.477 28.453 10.164 1 86 121 ILE A C 1
ATOM 922 O O . ILE A 1 121 ? 15.016 29.047 11.102 1 86 121 ILE A O 1
ATOM 926 N N . ILE A 1 122 ? 14.984 28.422 8.969 1 85.75 122 ILE A N 1
ATOM 927 C CA . ILE A 1 122 ? 16.281 29.016 8.672 1 85.75 122 ILE A CA 1
ATOM 928 C C . ILE A 1 122 ? 16.203 30.531 8.773 1 85.75 122 ILE A C 1
ATOM 930 O O . ILE A 1 122 ? 17.094 31.172 9.328 1 85.75 122 ILE A O 1
ATOM 934 N N . LYS A 1 123 ? 15.102 31.078 8.281 1 88.31 123 LYS A N 1
ATOM 935 C CA . LYS A 1 123 ? 14.891 32.531 8.383 1 88.31 123 LYS A CA 1
ATOM 936 C C . LYS A 1 123 ? 14.797 32.969 9.836 1 88.31 123 LYS A C 1
ATOM 938 O O . LYS A 1 123 ? 15.375 34 10.219 1 88.31 123 LYS A O 1
ATOM 943 N N . GLN A 1 124 ? 14.117 32.156 10.625 1 87.38 124 GLN A N 1
ATOM 944 C CA . GLN A 1 124 ? 13.953 32.469 12.039 1 87.38 124 GLN A CA 1
ATOM 945 C C . GLN A 1 124 ? 15.281 32.344 12.789 1 87.38 124 GLN A C 1
ATOM 947 O O . GLN A 1 124 ? 15.578 33.125 13.68 1 87.38 124 GLN A O 1
ATOM 952 N N . TRP A 1 125 ? 15.945 31.297 12.43 1 85.5 125 TRP A N 1
ATOM 953 C CA . TRP A 1 125 ? 17.25 31.078 13.039 1 85.5 125 TRP A CA 1
ATOM 954 C C . TRP A 1 125 ? 18.203 32.219 12.734 1 85.5 125 TRP A C 1
ATOM 956 O O . TRP A 1 125 ? 18.938 32.688 13.609 1 85.5 125 TRP A O 1
ATOM 966 N N . ASN A 1 126 ? 18.156 32.781 11.547 1 82.69 126 ASN A N 1
ATOM 967 C CA . ASN A 1 126 ? 19.016 33.875 11.109 1 82.69 126 ASN A CA 1
ATOM 968 C C . ASN A 1 126 ? 18.547 35.188 11.672 1 82.69 126 ASN A C 1
ATOM 970 O O . ASN A 1 126 ? 19.359 36.094 11.945 1 82.69 126 ASN A O 1
ATOM 974 N N . ALA A 1 127 ? 17.266 35.406 11.797 1 83.19 127 ALA A N 1
ATOM 975 C CA . ALA A 1 127 ? 16.75 36.656 12.359 1 83.19 127 ALA A CA 1
ATOM 976 C C . ALA A 1 127 ? 17 36.719 13.867 1 83.19 127 ALA A C 1
ATOM 978 O O . ALA A 1 127 ? 17.109 37.812 14.43 1 83.19 127 ALA A O 1
ATOM 979 N N . GLY A 1 128 ? 16.766 35.562 14.484 1 64.06 128 GLY A N 1
ATOM 980 C CA . GLY A 1 128 ? 17.062 35.625 15.906 1 64.06 128 GLY A CA 1
ATOM 981 C C . GLY A 1 128 ? 18.547 35.719 16.203 1 64.06 128 GLY A C 1
ATOM 982 O O . GLY A 1 128 ? 18.969 35.688 17.359 1 64.06 128 GLY A O 1
ATOM 983 N N . ARG A 1 129 ? 19.438 35.656 15.148 1 54.97 129 ARG A N 1
ATOM 984 C CA . ARG A 1 129 ? 20.859 36 15.336 1 54.97 129 ARG A CA 1
ATOM 985 C C . ARG A 1 129 ? 21.141 37.438 14.914 1 54.97 129 ARG A C 1
ATOM 987 O O . ARG A 1 129 ? 20.469 37.969 14.039 1 54.97 129 ARG A O 1
ATOM 994 N N . MET B 1 1 ? 1.863 -1.591 -31.859 1 65.94 1 MET B N 1
ATOM 995 C CA . MET B 1 1 ? 0.606 -2.23 -31.484 1 65.94 1 MET B CA 1
ATOM 996 C C . MET B 1 1 ? -0.575 -1.298 -31.734 1 65.94 1 MET B C 1
ATOM 998 O O . MET B 1 1 ? -0.597 -0.171 -31.234 1 65.94 1 MET B O 1
ATOM 1002 N N . ARG B 1 2 ? -1.334 -1.582 -32.688 1 72.38 2 ARG B N 1
ATOM 1003 C CA . ARG B 1 2 ? -2.408 -0.704 -33.125 1 72.38 2 ARG B CA 1
ATOM 1004 C C . ARG B 1 2 ? -3.52 -0.617 -32.094 1 72.38 2 ARG B C 1
ATOM 1006 O O . ARG B 1 2 ? -3.83 -1.605 -31.422 1 72.38 2 ARG B O 1
ATOM 1013 N N . PHE B 1 3 ? -4.062 0.692 -31.969 1 86.69 3 PHE B N 1
ATOM 1014 C CA . PHE B 1 3 ? -5.172 0.945 -31.047 1 86.69 3 PHE B CA 1
ATOM 1015 C C . PHE B 1 3 ? -6.43 0.221 -31.516 1 86.69 3 PHE B C 1
ATOM 1017 O O . PHE B 1 3 ? -6.809 0.313 -32.688 1 86.69 3 PHE B O 1
ATOM 1024 N N . SER B 1 4 ? -6.91 -0.739 -30.891 1 89.81 4 SER B N 1
ATOM 1025 C CA . SER B 1 4 ? -8.125 -1.489 -31.188 1 89.81 4 SER B CA 1
ATOM 1026 C C . SER B 1 4 ? -9.125 -1.416 -30.047 1 89.81 4 SER B C 1
ATOM 1028 O O . SER B 1 4 ? -8.828 -1.827 -28.922 1 89.81 4 SER B O 1
ATOM 1030 N N . VAL B 1 5 ? -10.352 -0.827 -30.344 1 91.19 5 VAL B N 1
ATOM 1031 C CA . VAL B 1 5 ? -11.43 -0.705 -29.375 1 91.19 5 VAL B CA 1
ATOM 1032 C C . VAL B 1 5 ? -11.828 -2.088 -28.859 1 91.19 5 VAL B C 1
ATOM 1034 O O . VAL B 1 5 ? -12.141 -2.258 -27.688 1 91.19 5 VAL B O 1
ATOM 1037 N N . GLY B 1 6 ? -11.891 -2.975 -29.75 1 91 6 GLY B N 1
ATOM 1038 C CA . GLY B 1 6 ? -12.188 -4.348 -29.375 1 91 6 GLY B CA 1
ATOM 1039 C C . GLY B 1 6 ? -11.219 -4.91 -28.359 1 91 6 GLY B C 1
ATOM 1040 O O . GLY B 1 6 ? -11.625 -5.555 -27.391 1 91 6 GLY B O 1
ATOM 1041 N N . LYS B 1 7 ? -9.93 -4.715 -28.562 1 93.56 7 LYS B N 1
ATOM 1042 C CA . LYS B 1 7 ? -8.914 -5.152 -27.609 1 93.56 7 LYS B CA 1
ATOM 1043 C C . LYS B 1 7 ? -9.086 -4.469 -26.266 1 93.56 7 LYS B C 1
ATOM 1045 O O . LYS B 1 7 ? -8.859 -5.078 -25.219 1 93.56 7 LYS B O 1
ATOM 1050 N N . LEU B 1 8 ? -9.492 -3.281 -26.344 1 92.5 8 LEU B N 1
ATOM 1051 C CA . LEU B 1 8 ? -9.711 -2.531 -25.109 1 92.5 8 LEU B CA 1
ATOM 1052 C C . LEU B 1 8 ? -10.836 -3.148 -24.281 1 92.5 8 LEU B C 1
ATOM 1054 O O . LEU B 1 8 ? -10.688 -3.361 -23.078 1 92.5 8 LEU B O 1
ATOM 1058 N N . PHE B 1 9 ? -11.969 -3.393 -24.938 1 92.44 9 PHE B N 1
ATOM 1059 C CA . PHE B 1 9 ? -13.102 -3.965 -24.234 1 92.44 9 PHE B CA 1
ATOM 1060 C C . PHE B 1 9 ? -12.766 -5.352 -23.688 1 92.44 9 PHE B C 1
ATOM 1062 O O . PHE B 1 9 ? -13.219 -5.727 -22.609 1 92.44 9 PHE B O 1
ATOM 1069 N N . LYS B 1 10 ? -12.031 -6.078 -24.391 1 93.44 10 LYS B N 1
ATOM 1070 C CA . LYS B 1 10 ? -11.602 -7.395 -23.938 1 93.44 10 LYS B CA 1
ATOM 1071 C C . LYS B 1 10 ? -10.719 -7.285 -22.703 1 93.44 10 LYS B C 1
ATOM 1073 O O . LYS B 1 10 ? -10.828 -8.094 -21.781 1 93.44 10 LYS B O 1
ATOM 1078 N N . SER B 1 11 ? -9.891 -6.277 -22.75 1 94 11 SER B N 1
ATOM 1079 C CA . SER B 1 11 ? -9.023 -6.078 -21.594 1 94 11 SER B CA 1
ATOM 1080 C C . SER B 1 11 ? -9.828 -5.754 -20.344 1 94 11 SER B C 1
ATOM 1082 O O . SER B 1 11 ? -9.492 -6.199 -19.234 1 94 11 SER B O 1
ATOM 1084 N N . PHE B 1 12 ? -10.922 -5.027 -20.484 1 95 12 PHE B N 1
ATOM 1085 C CA . PHE B 1 12 ? -11.789 -4.723 -19.359 1 95 12 PHE B CA 1
ATOM 1086 C C . PHE B 1 12 ? -12.477 -5.98 -18.844 1 95 12 PHE B C 1
ATOM 1088 O O . PHE B 1 12 ? -12.68 -6.141 -17.641 1 95 12 PHE B O 1
ATOM 1095 N N . ALA B 1 13 ? -12.836 -6.816 -19.734 1 95.19 13 ALA B N 1
ATOM 1096 C CA . ALA B 1 13 ? -13.469 -8.07 -19.359 1 95.19 13 ALA B CA 1
ATOM 1097 C C . ALA B 1 13 ? -12.508 -8.961 -18.578 1 95.19 13 ALA B C 1
ATOM 1099 O O . ALA B 1 13 ? -12.898 -9.594 -17.578 1 95.19 13 ALA B O 1
ATOM 1100 N N . TYR B 1 14 ? -11.281 -9.039 -19 1 96.38 14 TYR B N 1
ATOM 1101 C CA . TYR B 1 14 ? -10.258 -9.805 -18.281 1 96.38 14 TYR B CA 1
ATOM 1102 C C . TYR B 1 14 ? -10.047 -9.25 -16.875 1 96.38 14 TYR B C 1
ATOM 1104 O O . TYR B 1 14 ? -9.984 -10.016 -15.914 1 96.38 14 TYR B O 1
ATOM 1112 N N . ALA B 1 15 ? -9.922 -7.93 -16.844 1 96.69 15 ALA B N 1
ATOM 1113 C CA . ALA B 1 15 ? -9.727 -7.289 -15.547 1 96.69 15 ALA B CA 1
ATOM 1114 C C . ALA B 1 15 ? -10.898 -7.578 -14.617 1 96.69 15 ALA B C 1
ATOM 1116 O O . ALA B 1 15 ? -10.703 -7.883 -13.438 1 96.69 15 ALA B O 1
ATOM 1117 N N . ALA B 1 16 ? -12.141 -7.512 -15.117 1 97.25 16 ALA B N 1
ATOM 1118 C CA . ALA B 1 16 ? -13.336 -7.781 -14.328 1 97.25 16 ALA B CA 1
ATOM 1119 C C . ALA B 1 16 ? -13.344 -9.219 -13.812 1 97.25 16 ALA B C 1
ATOM 1121 O O . ALA B 1 16 ? -13.758 -9.477 -12.68 1 97.25 16 ALA B O 1
ATOM 1122 N N . SER B 1 17 ? -12.898 -10.094 -14.602 1 97.88 17 SER B N 1
ATOM 1123 C CA . SER B 1 17 ? -12.805 -11.492 -14.195 1 97.88 17 SER B CA 1
ATOM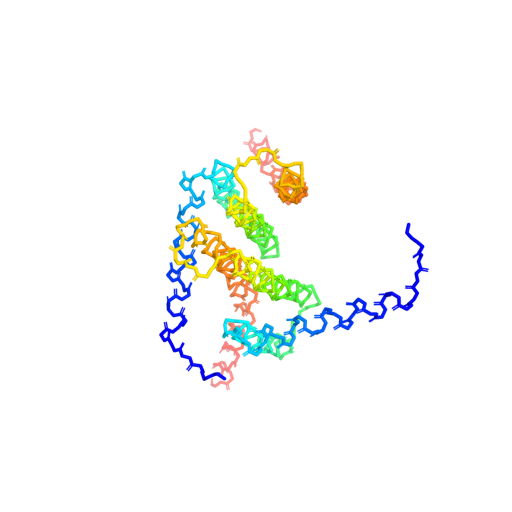 1124 C C . SER B 1 17 ? -11.82 -11.664 -13.047 1 97.88 17 SER B C 1
ATOM 1126 O O . SER B 1 17 ? -12.094 -12.414 -12.102 1 97.88 17 SER B O 1
ATOM 1128 N N . GLY B 1 18 ? -10.656 -10.992 -13.109 1 97.75 18 GLY B N 1
ATOM 1129 C CA . GLY B 1 18 ? -9.688 -11.039 -12.023 1 97.75 18 GLY B CA 1
ATOM 1130 C C . GLY B 1 18 ? -10.227 -10.477 -10.719 1 97.75 18 GLY B C 1
ATOM 1131 O O . GLY B 1 18 ? -10.016 -11.062 -9.656 1 97.75 18 GLY B O 1
ATOM 1132 N N . ILE B 1 19 ? -10.961 -9.43 -10.836 1 98.31 19 ILE B N 1
ATOM 1133 C CA . ILE B 1 19 ? -11.547 -8.797 -9.656 1 98.31 19 ILE B CA 1
ATOM 1134 C C . ILE B 1 19 ? -12.586 -9.727 -9.039 1 98.31 19 ILE B C 1
ATOM 1136 O O . ILE B 1 19 ? -12.617 -9.906 -7.816 1 98.31 19 ILE B O 1
ATOM 1140 N N . ARG B 1 20 ? -13.438 -10.312 -9.836 1 97.75 20 ARG B N 1
ATOM 1141 C CA . ARG B 1 20 ? -14.445 -11.258 -9.352 1 97.75 20 ARG B CA 1
ATOM 1142 C C . ARG B 1 20 ? -13.797 -12.445 -8.664 1 97.75 20 ARG B C 1
ATOM 1144 O O . ARG B 1 20 ? -14.273 -12.891 -7.613 1 97.75 20 ARG B O 1
ATOM 1151 N N . TYR B 1 21 ? -12.766 -12.922 -9.234 1 97.62 21 TYR B N 1
ATOM 1152 C CA . TYR B 1 21 ? -12.055 -14.047 -8.633 1 97.62 21 TYR B CA 1
ATOM 1153 C C . TYR B 1 21 ? -11.516 -13.672 -7.258 1 97.62 21 TYR B C 1
ATOM 1155 O O . TYR B 1 21 ? -11.711 -14.414 -6.289 1 97.62 21 TYR B O 1
ATOM 1163 N N . ALA B 1 22 ? -10.805 -12.547 -7.203 1 97.56 22 ALA B N 1
ATOM 1164 C CA . ALA B 1 22 ? -10.234 -12.109 -5.93 1 97.56 22 ALA B CA 1
ATOM 1165 C C . ALA B 1 22 ? -11.32 -11.945 -4.871 1 97.56 22 ALA B C 1
ATOM 1167 O O . ALA B 1 22 ? -11.148 -12.367 -3.725 1 97.56 22 ALA B O 1
ATOM 1168 N N . PHE B 1 23 ? -12.438 -11.406 -5.242 1 97.25 23 PHE B N 1
ATOM 1169 C CA . PHE B 1 23 ? -13.539 -11.195 -4.309 1 97.25 23 PHE B CA 1
ATOM 1170 C C . PHE B 1 23 ? -14.078 -12.531 -3.797 1 97.25 23 PHE B C 1
ATOM 1172 O O . PHE B 1 23 ? -14.375 -12.664 -2.611 1 97.25 23 PHE B O 1
ATOM 1179 N N . SER B 1 24 ? -14.117 -13.5 -4.633 1 96.38 24 SER B N 1
ATOM 1180 C CA . SER B 1 24 ? -14.719 -14.773 -4.266 1 96.38 24 SER B CA 1
ATOM 1181 C C . SER B 1 24 ? -13.727 -15.664 -3.531 1 96.38 24 SER B C 1
ATOM 1183 O O . SER B 1 24 ? -14.109 -16.469 -2.678 1 96.38 24 SER B O 1
ATOM 1185 N N . SER B 1 25 ? -12.5 -15.492 -3.76 1 95.5 25 SER B N 1
ATOM 1186 C CA . SER B 1 25 ? -11.531 -16.469 -3.281 1 95.5 25 SER B CA 1
ATOM 1187 C C . SER B 1 25 ? -10.703 -15.922 -2.127 1 95.5 25 SER B C 1
ATOM 1189 O O . SER B 1 25 ? -10.156 -16.688 -1.324 1 95.5 25 SER B O 1
ATOM 1191 N N . GLU B 1 26 ? -10.555 -14.617 -2.111 1 96.31 26 GLU B N 1
ATOM 1192 C CA . GLU B 1 26 ? -9.68 -14 -1.122 1 96.31 26 GLU B CA 1
ATOM 1193 C C . GLU B 1 26 ? -10.477 -13.344 -0.003 1 96.31 26 GLU B C 1
ATOM 1195 O O . GLU B 1 26 ? -11.102 -12.297 -0.208 1 96.31 26 GLU B O 1
ATOM 1200 N N . GLN B 1 27 ? -10.359 -13.859 1.199 1 96.56 27 GLN B N 1
ATOM 1201 C CA . GLN B 1 27 ? -11.078 -13.32 2.35 1 96.56 27 GLN B CA 1
ATOM 1202 C C . GLN B 1 27 ? -10.641 -11.883 2.643 1 96.56 27 GLN B C 1
ATOM 1204 O O . GLN B 1 27 ? -11.469 -11.023 2.936 1 96.56 27 GLN B O 1
ATOM 1209 N N . ASN B 1 28 ? -9.297 -11.672 2.607 1 96.44 28 ASN B N 1
ATOM 1210 C CA . ASN B 1 28 ? -8.766 -10.336 2.875 1 96.44 28 ASN B CA 1
ATOM 1211 C C . ASN B 1 28 ? -9.352 -9.305 1.917 1 96.44 28 ASN B C 1
ATOM 1213 O O . ASN B 1 28 ? -9.656 -8.18 2.32 1 96.44 28 ASN B O 1
ATOM 1217 N N . PHE B 1 29 ? -9.492 -9.609 0.671 1 97.69 29 PHE B N 1
ATOM 1218 C CA . PHE B 1 29 ? -10.047 -8.68 -0.312 1 97.69 29 PHE B CA 1
ATOM 1219 C C . PHE B 1 29 ? -11.492 -8.352 0.016 1 97.69 29 PHE B C 1
ATOM 1221 O O . PHE B 1 29 ? -11.906 -7.191 -0.087 1 97.69 29 PHE B O 1
ATOM 1228 N N . ARG B 1 30 ? -12.25 -9.25 0.459 1 97.56 30 ARG B N 1
ATOM 1229 C CA . ARG B 1 30 ? -13.633 -9.016 0.869 1 97.56 30 ARG B CA 1
ATOM 1230 C C . ARG B 1 30 ? -13.695 -8.078 2.068 1 97.56 30 ARG B C 1
ATOM 1232 O O . ARG B 1 30 ? -14.516 -7.164 2.105 1 97.56 30 ARG B O 1
ATOM 1239 N N . ILE B 1 31 ? -12.828 -8.336 2.992 1 97.19 31 ILE B N 1
ATOM 1240 C CA . ILE B 1 31 ? -12.789 -7.508 4.188 1 97.19 31 ILE B CA 1
ATOM 1241 C C . ILE B 1 31 ? -12.453 -6.066 3.807 1 97.19 31 ILE B C 1
ATOM 1243 O O . ILE B 1 31 ? -13.125 -5.129 4.246 1 97.19 31 ILE B O 1
ATOM 1247 N N . HIS B 1 32 ? -11.477 -5.898 2.934 1 98.12 32 HIS B N 1
ATOM 1248 C CA . HIS B 1 32 ? -11.109 -4.555 2.498 1 98.12 32 HIS B CA 1
ATOM 1249 C C . HIS B 1 32 ? -12.25 -3.887 1.736 1 98.12 32 HIS B C 1
ATOM 1251 O O . HIS B 1 32 ? -12.461 -2.68 1.869 1 98.12 32 HIS B O 1
ATOM 1257 N N . CYS B 1 33 ? -12.984 -4.637 0.921 1 97.88 33 CYS B N 1
ATOM 1258 C CA . CYS B 1 33 ? -14.125 -4.082 0.207 1 97.88 33 CYS B CA 1
ATOM 1259 C C . CYS B 1 33 ? -15.195 -3.596 1.181 1 97.88 33 CYS B C 1
ATOM 1261 O O . CYS B 1 33 ? -15.703 -2.482 1.044 1 97.88 33 CYS B O 1
ATOM 1263 N N . ILE B 1 34 ? -15.484 -4.359 2.18 1 97.56 34 ILE B N 1
ATOM 1264 C CA . ILE B 1 34 ? -16.516 -4.031 3.154 1 97.56 34 ILE B CA 1
ATOM 1265 C C . ILE B 1 34 ? -16.094 -2.812 3.971 1 97.56 34 ILE B C 1
ATOM 1267 O O . ILE B 1 34 ? -16.875 -1.871 4.148 1 97.56 34 ILE B O 1
ATOM 1271 N N . VAL B 1 35 ? -14.891 -2.855 4.445 1 97.69 35 VAL B N 1
ATOM 1272 C CA . VAL B 1 35 ? -14.359 -1.74 5.227 1 97.69 35 VAL B CA 1
ATOM 1273 C C . VAL B 1 35 ? -14.383 -0.466 4.383 1 97.69 35 VAL B C 1
ATOM 1275 O O . VAL B 1 35 ? -14.719 0.61 4.883 1 97.69 35 VAL B O 1
ATOM 1278 N N . SER B 1 36 ? -14.062 -0.613 3.059 1 97.94 36 SER B N 1
ATOM 1279 C CA . SER B 1 36 ? -14.047 0.542 2.166 1 97.94 36 SER B CA 1
ATOM 1280 C C . SER B 1 36 ? -15.438 1.16 2.043 1 97.94 36 SER B C 1
ATOM 1282 O O . SER B 1 36 ? -15.586 2.383 2.082 1 97.94 36 SER B O 1
ATOM 1284 N N . ILE B 1 37 ? -16.406 0.37 1.882 1 97.94 37 ILE B N 1
ATOM 1285 C CA . ILE B 1 37 ? -17.781 0.86 1.788 1 97.94 37 ILE B CA 1
ATOM 1286 C C . ILE B 1 37 ? -18.156 1.586 3.076 1 97.94 37 ILE B C 1
ATOM 1288 O O . ILE B 1 37 ? -18.734 2.676 3.037 1 97.94 37 ILE B O 1
ATOM 1292 N N . ALA B 1 38 ? -17.828 1.055 4.242 1 97.81 38 ALA B N 1
ATOM 1293 C CA . ALA B 1 38 ? -18.125 1.651 5.539 1 97.81 38 ALA B CA 1
ATOM 1294 C C . ALA B 1 38 ? -17.438 3 5.699 1 97.81 38 ALA B C 1
ATOM 1296 O O . ALA B 1 38 ? -18.062 3.977 6.129 1 97.81 38 ALA B O 1
ATOM 1297 N N . VAL B 1 39 ? -16.188 3.021 5.309 1 97.56 39 VAL B N 1
ATOM 1298 C CA . VAL B 1 39 ? -15.375 4.223 5.496 1 97.56 39 VAL B CA 1
ATOM 1299 C C . VAL B 1 39 ? -15.852 5.32 4.543 1 97.56 39 VAL B C 1
ATOM 1301 O O . VAL B 1 39 ? -15.906 6.492 4.914 1 97.56 39 VAL B O 1
ATOM 1304 N N . ILE B 1 40 ? -16.219 4.953 3.297 1 97.62 40 ILE B N 1
ATOM 1305 C CA . ILE B 1 40 ? -16.719 5.914 2.32 1 97.62 40 ILE B CA 1
ATOM 1306 C C . ILE B 1 40 ? -18.047 6.48 2.797 1 97.62 40 ILE B C 1
ATOM 1308 O O . ILE B 1 40 ? -18.281 7.688 2.715 1 97.62 40 ILE B O 1
ATOM 1312 N N . THR B 1 41 ? -18.922 5.66 3.303 1 97.56 41 THR B N 1
ATOM 1313 C CA . THR B 1 41 ? -20.219 6.098 3.818 1 97.56 41 THR B CA 1
ATOM 1314 C C . THR B 1 41 ? -20.031 7.043 5 1 97.56 41 THR B C 1
ATOM 1316 O O . THR B 1 41 ? -20.688 8.086 5.07 1 97.56 41 THR B O 1
ATOM 1319 N N . ALA B 1 42 ? -19.141 6.676 5.914 1 96.69 42 ALA B N 1
ATOM 1320 C CA . ALA B 1 42 ? -18.859 7.527 7.066 1 96.69 42 ALA B CA 1
ATOM 1321 C C . ALA B 1 42 ? -18.344 8.898 6.633 1 96.69 42 ALA B C 1
ATOM 1323 O O . ALA B 1 42 ? -18.734 9.922 7.199 1 96.69 42 ALA B O 1
ATOM 1324 N N . ALA B 1 43 ? -17.469 8.898 5.609 1 96.06 43 ALA B N 1
ATOM 1325 C CA . ALA B 1 43 ? -16.922 10.148 5.102 1 96.06 43 ALA B CA 1
ATOM 1326 C C . ALA B 1 43 ? -18.016 11.031 4.508 1 96.06 43 ALA B C 1
ATOM 1328 O O . ALA B 1 43 ? -18 12.25 4.676 1 96.06 43 ALA B O 1
ATOM 1329 N N . ALA B 1 44 ? -18.984 10.445 3.836 1 94.81 44 ALA B N 1
ATOM 1330 C CA . ALA B 1 44 ? -20.094 11.18 3.244 1 94.81 44 ALA B CA 1
ATOM 1331 C C . ALA B 1 44 ? -21 11.758 4.324 1 94.81 44 ALA B C 1
ATOM 1333 O O . ALA B 1 44 ? -21.438 12.914 4.227 1 94.81 44 ALA B O 1
ATOM 1334 N N . VAL B 1 45 ? -21.219 11.039 5.363 1 93.75 45 VAL B N 1
ATOM 1335 C CA . VAL B 1 45 ? -22.094 11.461 6.445 1 93.75 45 VAL B CA 1
ATOM 1336 C C . VAL B 1 45 ? -21.453 12.602 7.227 1 93.75 45 VAL B C 1
ATOM 1338 O O . VAL B 1 45 ? -22.141 13.531 7.664 1 93.75 45 VAL B O 1
ATOM 1341 N N . LEU B 1 46 ? -20.125 12.547 7.32 1 93.69 46 LEU B N 1
ATOM 1342 C CA . LEU B 1 46 ? -19.406 13.555 8.094 1 93.69 46 LEU B CA 1
ATOM 1343 C C . LEU B 1 46 ? -19.078 14.773 7.23 1 93.69 46 LEU B C 1
ATOM 1345 O O . LEU B 1 46 ? -18.359 15.672 7.668 1 93.69 46 LEU B O 1
ATOM 1349 N N . ASP B 1 47 ? -19.516 14.773 5.953 1 91.38 47 ASP B N 1
ATOM 1350 C 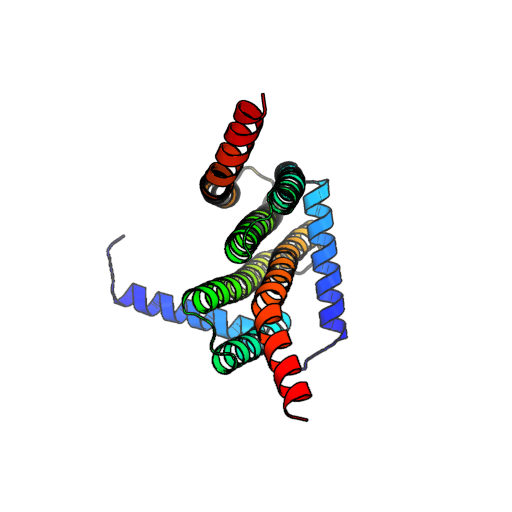CA . ASP B 1 47 ? -19.375 15.883 5.02 1 91.38 47 ASP B CA 1
ATOM 1351 C C . ASP B 1 47 ? -17.906 16.266 4.828 1 91.38 47 ASP B C 1
ATOM 1353 O O . ASP B 1 47 ? -17.531 17.422 5.004 1 91.38 47 ASP B O 1
ATOM 1357 N N . PHE B 1 48 ? -17.188 15.203 4.52 1 93.56 48 PHE B N 1
ATOM 1358 C CA . PHE B 1 48 ? -15.773 15.422 4.207 1 93.56 48 PHE B CA 1
ATOM 1359 C C . PHE B 1 48 ? -15.617 16.469 3.105 1 93.56 48 PHE B C 1
ATOM 1361 O O . PHE B 1 48 ? -16.406 16.5 2.158 1 93.56 48 PHE B O 1
ATOM 1368 N N . SER B 1 49 ? -14.555 17.359 3.277 1 92.81 49 SER B N 1
ATOM 1369 C CA . SER B 1 49 ? -14.195 18.234 2.166 1 92.81 49 SER B CA 1
ATOM 1370 C C . SER B 1 49 ? -13.789 17.438 0.936 1 92.81 49 SER B C 1
ATOM 1372 O O . SER B 1 49 ? -13.461 16.25 1.042 1 92.81 49 SER B O 1
ATOM 1374 N N . LEU B 1 50 ? -13.781 18.078 -0.25 1 91.38 50 LEU B N 1
ATOM 1375 C CA . LEU B 1 50 ? -13.422 17.453 -1.515 1 91.38 50 LEU B CA 1
ATOM 1376 C C . LEU B 1 50 ? -12.023 16.844 -1.44 1 91.38 50 LEU B C 1
ATOM 1378 O O . LEU B 1 50 ? -11.805 15.719 -1.891 1 91.38 50 LEU B O 1
ATOM 1382 N N . TRP B 1 51 ? -11.086 17.531 -0.845 1 91.12 51 TRP B N 1
ATOM 1383 C CA . TRP B 1 51 ? -9.703 17.078 -0.786 1 91.12 51 TRP B CA 1
ATOM 1384 C C . TRP B 1 51 ? -9.57 15.859 0.135 1 91.12 51 TRP B C 1
ATOM 1386 O O . TRP B 1 51 ? -8.836 14.922 -0.168 1 91.12 51 TRP B O 1
ATOM 1396 N N . LYS B 1 52 ? -10.266 15.883 1.271 1 93.81 52 LYS B N 1
ATOM 1397 C CA . LYS B 1 52 ? -10.266 14.734 2.172 1 93.81 52 LYS B CA 1
ATOM 1398 C C . LYS B 1 52 ? -10.852 13.5 1.489 1 93.81 52 LYS B C 1
ATOM 1400 O O . LYS B 1 52 ? -10.305 12.398 1.613 1 93.81 52 LYS B O 1
ATOM 1405 N N . PHE B 1 53 ? -11.891 13.789 0.782 1 93.31 53 PHE B N 1
ATOM 1406 C CA . PHE B 1 53 ? -12.562 12.695 0.092 1 93.31 53 PHE B CA 1
ATOM 1407 C C . PHE B 1 53 ? -11.664 12.102 -0.987 1 93.31 53 PHE B C 1
ATOM 1409 O O . PHE B 1 53 ? -11.57 10.883 -1.124 1 93.31 53 PHE B O 1
ATOM 1416 N N . CYS B 1 54 ? -11.047 12.953 -1.694 1 94.25 54 CYS B N 1
ATOM 1417 C CA . CYS B 1 54 ? -10.141 12.508 -2.744 1 94.25 54 CYS B CA 1
ATOM 1418 C C . CYS B 1 54 ? -9 11.672 -2.164 1 94.25 54 CYS B C 1
ATOM 1420 O O . CYS B 1 54 ? -8.672 10.609 -2.691 1 94.25 54 CYS B O 1
ATOM 1422 N N . LEU B 1 55 ? -8.383 12.117 -1.106 1 95.25 55 LEU B N 1
ATOM 1423 C CA . LEU B 1 55 ? -7.289 11.383 -0.474 1 95.25 55 LEU B CA 1
ATOM 1424 C C . LEU B 1 55 ? -7.77 10.023 0.028 1 95.25 55 LEU B C 1
ATOM 1426 O O . LEU B 1 55 ? -7.082 9.016 -0.142 1 95.25 55 LEU B O 1
ATOM 1430 N N . LEU B 1 56 ? -8.938 10.039 0.589 1 96 56 LEU B N 1
ATOM 1431 C CA . LEU B 1 56 ? -9.516 8.805 1.104 1 96 56 LEU B CA 1
ATOM 1432 C C . LEU B 1 56 ? -9.695 7.777 -0.011 1 96 56 LEU B C 1
ATOM 1434 O O . LEU B 1 56 ? -9.312 6.617 0.142 1 96 56 LEU B O 1
ATOM 1438 N N . LEU B 1 57 ? -10.227 8.242 -1.131 1 96.88 57 LEU B N 1
ATOM 1439 C CA . LEU B 1 57 ? -10.469 7.344 -2.258 1 96.88 57 LEU B CA 1
ATOM 1440 C C . LEU B 1 57 ? -9.148 6.812 -2.818 1 96.88 57 LEU B C 1
ATOM 1442 O O . LEU B 1 57 ? -9.07 5.652 -3.23 1 96.88 57 LEU B O 1
ATOM 1446 N N . PHE B 1 58 ? -8.156 7.684 -2.85 1 96.38 58 PHE B N 1
ATOM 1447 C CA . PHE B 1 58 ? -6.84 7.262 -3.32 1 96.38 58 PHE B CA 1
ATOM 1448 C C . PHE B 1 58 ? -6.281 6.148 -2.443 1 96.38 58 PHE B C 1
ATOM 1450 O O . PHE B 1 58 ? -5.75 5.156 -2.951 1 96.38 58 PHE B O 1
ATOM 1457 N N . ILE B 1 59 ? -6.395 6.297 -1.135 1 98 59 ILE B N 1
ATOM 1458 C CA . ILE B 1 59 ? -5.867 5.336 -0.175 1 98 59 ILE B CA 1
ATOM 1459 C C . ILE B 1 59 ? -6.609 4.008 -0.307 1 98 59 ILE B C 1
ATOM 1461 O O . ILE B 1 59 ? -5.992 2.943 -0.378 1 98 59 ILE B O 1
ATOM 1465 N N . ILE B 1 60 ? -7.918 4.074 -0.373 1 98.06 60 ILE B N 1
ATOM 1466 C CA . ILE B 1 60 ? -8.75 2.885 -0.507 1 98.06 60 ILE B CA 1
ATOM 1467 C C . ILE B 1 60 ? -8.406 2.16 -1.807 1 98.06 60 ILE B C 1
ATOM 1469 O O . ILE B 1 60 ? -8.219 0.941 -1.814 1 98.06 60 ILE B O 1
ATOM 1473 N N . GLY B 1 61 ? -8.336 2.951 -2.875 1 98.38 61 GLY B N 1
ATOM 1474 C CA . GLY B 1 61 ? -7.984 2.377 -4.164 1 98.38 61 GLY B CA 1
ATOM 1475 C C . GLY B 1 61 ? -6.648 1.662 -4.156 1 98.38 61 GLY B C 1
ATOM 1476 O O . GLY B 1 61 ? -6.508 0.587 -4.746 1 98.38 61 GLY B O 1
ATOM 1477 N N . ALA B 1 62 ? -5.652 2.229 -3.521 1 98.19 62 ALA B N 1
ATOM 1478 C CA . ALA B 1 62 ? -4.312 1.646 -3.457 1 98.19 62 ALA B CA 1
ATOM 1479 C C . ALA B 1 62 ? -4.324 0.333 -2.682 1 98.19 62 ALA B C 1
ATOM 1481 O O . ALA B 1 62 ? -3.676 -0.637 -3.084 1 98.19 62 ALA B O 1
ATOM 1482 N N . VAL B 1 63 ? -5.047 0.274 -1.568 1 98.69 63 VAL B N 1
ATOM 1483 C CA . VAL B 1 63 ? -5.129 -0.949 -0.777 1 98.69 63 VAL B CA 1
ATOM 1484 C C . VAL B 1 63 ? -5.75 -2.066 -1.615 1 98.69 63 VAL B C 1
ATOM 1486 O O . VAL B 1 63 ? -5.223 -3.18 -1.664 1 98.69 63 VAL B O 1
ATOM 1489 N N . LEU B 1 64 ? -6.84 -1.807 -2.279 1 98.69 64 LEU B N 1
ATOM 1490 C CA . LEU B 1 64 ? -7.535 -2.812 -3.074 1 98.69 64 LEU B CA 1
ATOM 1491 C C . LEU B 1 64 ? -6.668 -3.277 -4.242 1 98.69 64 LEU B C 1
ATOM 1493 O O . LEU B 1 64 ? -6.629 -4.469 -4.555 1 98.69 64 LEU B O 1
ATOM 1497 N N . ALA B 1 65 ? -5.98 -2.305 -4.879 1 98.56 65 ALA B N 1
ATOM 1498 C CA . ALA B 1 65 ? -5.074 -2.65 -5.969 1 98.56 65 ALA B CA 1
ATOM 1499 C C . ALA B 1 65 ? -3.961 -3.576 -5.488 1 98.56 65 ALA B C 1
ATOM 1501 O O . ALA B 1 65 ? -3.598 -4.531 -6.176 1 98.56 65 ALA B O 1
ATOM 1502 N N . LEU B 1 66 ? -3.439 -3.314 -4.324 1 98.62 66 LEU B N 1
ATOM 1503 C CA . LEU B 1 66 ? -2.363 -4.137 -3.777 1 98.62 66 LEU B CA 1
ATOM 1504 C C . LEU B 1 66 ? -2.859 -5.539 -3.459 1 98.62 66 LEU B C 1
ATOM 1506 O O . LEU B 1 66 ? -2.117 -6.516 -3.6 1 98.62 66 LEU B O 1
ATOM 1510 N N . GLU B 1 67 ? -4.137 -5.68 -3.031 1 98.56 67 GLU B N 1
ATOM 1511 C CA . GLU B 1 67 ? -4.73 -6.996 -2.803 1 98.56 67 GLU B CA 1
ATOM 1512 C C . GLU B 1 67 ? -4.812 -7.797 -4.098 1 98.56 67 GLU B C 1
ATOM 1514 O O . GLU B 1 67 ? -4.57 -9.008 -4.102 1 98.56 67 GLU B O 1
ATOM 1519 N N . LEU B 1 68 ? -5.168 -7.109 -5.141 1 98.69 68 LEU B N 1
ATOM 1520 C CA . LEU B 1 68 ? -5.23 -7.773 -6.441 1 98.69 68 LEU B CA 1
ATOM 1521 C C . LEU B 1 68 ? -3.84 -8.188 -6.91 1 98.69 68 LEU B C 1
ATOM 1523 O O . LEU B 1 68 ? -3.666 -9.266 -7.48 1 98.69 68 LEU B O 1
ATOM 1527 N N . VAL B 1 69 ? -2.814 -7.344 -6.645 1 98.5 69 VAL B N 1
ATOM 1528 C CA . VAL B 1 69 ? -1.43 -7.68 -6.961 1 98.5 69 VAL B CA 1
ATOM 1529 C C . VAL B 1 69 ? -0.998 -8.898 -6.148 1 98.5 69 VAL B C 1
ATOM 1531 O O . VAL B 1 69 ? -0.369 -9.82 -6.68 1 98.5 69 VAL B O 1
ATOM 1534 N N . ASN B 1 70 ? -1.379 -8.938 -4.844 1 98.56 70 ASN B N 1
ATOM 1535 C CA . ASN B 1 70 ? -1.094 -10.086 -3.996 1 98.56 70 ASN B CA 1
ATOM 1536 C C . ASN B 1 70 ? -1.705 -11.367 -4.562 1 98.56 70 ASN B C 1
ATOM 1538 O O . ASN B 1 70 ? -1.034 -12.398 -4.645 1 98.56 70 ASN B O 1
ATOM 1542 N N . THR B 1 71 ? -2.949 -11.305 -4.992 1 98.44 71 THR B N 1
ATOM 1543 C CA . THR B 1 71 ? -3.631 -12.445 -5.598 1 98.44 71 THR B CA 1
ATOM 1544 C C . THR B 1 71 ? -2.902 -12.898 -6.855 1 98.44 71 THR B C 1
ATOM 1546 O O . THR B 1 71 ? -2.705 -14.102 -7.066 1 98.44 71 THR B O 1
ATOM 1549 N N . ALA B 1 72 ? -2.477 -11.93 -7.699 1 98.19 72 ALA B N 1
ATOM 1550 C CA . ALA B 1 72 ? -1.762 -12.25 -8.93 1 98.19 72 ALA B CA 1
ATOM 1551 C C . ALA B 1 72 ? -0.456 -12.984 -8.633 1 98.19 72 ALA B C 1
ATOM 1553 O O . ALA B 1 72 ? -0.135 -13.977 -9.289 1 98.19 72 ALA B O 1
ATOM 1554 N N . ILE B 1 73 ? 0.297 -12.539 -7.656 1 97.5 73 ILE B N 1
ATOM 1555 C CA . ILE B 1 73 ? 1.575 -13.141 -7.301 1 97.5 73 ILE B CA 1
ATOM 1556 C C . ILE B 1 73 ? 1.343 -14.547 -6.738 1 97.5 73 ILE B C 1
ATOM 1558 O O . ILE B 1 73 ? 2.041 -15.492 -7.105 1 97.5 73 ILE B O 1
ATOM 1562 N N . GLU B 1 74 ? 0.321 -14.672 -5.895 1 97 74 GLU B N 1
ATOM 1563 C CA . GLU B 1 74 ? -0.008 -15.969 -5.316 1 97 74 GLU B CA 1
ATOM 1564 C C . GLU B 1 74 ? -0.32 -17 -6.406 1 97 74 GLU B C 1
ATOM 1566 O O . GLU B 1 74 ? 0.179 -18.125 -6.367 1 97 74 GLU B O 1
ATOM 1571 N N . LYS B 1 75 ? -1.122 -16.578 -7.352 1 96.56 75 LYS B N 1
ATOM 1572 C CA . LYS B 1 75 ? -1.53 -17.516 -8.398 1 96.56 75 LYS B CA 1
ATOM 1573 C C . LYS B 1 75 ? -0.375 -17.812 -9.344 1 96.56 75 LYS B C 1
ATOM 1575 O O . LYS B 1 75 ? -0.244 -18.938 -9.836 1 96.56 75 LYS B O 1
ATOM 1580 N N . ALA B 1 76 ? 0.46 -16.828 -9.633 1 95.31 76 ALA B N 1
ATOM 1581 C CA . ALA B 1 76 ? 1.653 -17.062 -10.445 1 95.31 76 ALA B CA 1
ATOM 1582 C C . ALA B 1 76 ? 2.574 -18.078 -9.773 1 95.31 76 ALA B C 1
ATOM 1584 O O . ALA B 1 76 ? 3.111 -18.969 -10.438 1 95.31 76 ALA B O 1
ATOM 1585 N N . VAL B 1 77 ? 2.768 -17.938 -8.484 1 96 77 VAL B N 1
ATOM 1586 C CA . VAL B 1 77 ? 3.609 -18.844 -7.715 1 96 77 VAL B CA 1
ATOM 1587 C C . VAL B 1 77 ? 2.992 -20.25 -7.707 1 96 77 VAL B C 1
ATOM 1589 O O . VAL B 1 77 ? 3.697 -21.234 -7.863 1 96 77 VAL B O 1
ATOM 1592 N N . ASP B 1 78 ? 1.658 -20.297 -7.613 1 93.88 78 ASP B N 1
ATOM 1593 C CA . ASP B 1 78 ? 0.949 -21.562 -7.57 1 93.88 78 ASP B CA 1
ATOM 1594 C C . ASP B 1 78 ? 1.096 -22.312 -8.891 1 93.88 78 ASP B C 1
ATOM 1596 O O . ASP B 1 78 ? 1.041 -23.547 -8.922 1 93.88 78 ASP B O 1
ATOM 1600 N N . LEU B 1 79 ? 1.264 -21.562 -9.977 1 91 79 LEU B N 1
ATOM 1601 C CA . LEU B 1 79 ? 1.438 -22.172 -11.289 1 91 79 LEU B CA 1
ATOM 1602 C C . LEU B 1 79 ? 2.738 -22.969 -11.352 1 91 79 LEU B C 1
ATOM 1604 O O . LEU B 1 79 ? 2.832 -23.953 -12.086 1 91 79 LEU B O 1
ATOM 1608 N N . VAL B 1 80 ? 3.709 -22.5 -10.578 1 89.06 80 VAL B N 1
ATOM 1609 C CA . VAL B 1 80 ? 5.043 -23.094 -10.648 1 89.06 80 VAL B CA 1
ATOM 1610 C C . VAL B 1 80 ? 5.141 -24.266 -9.688 1 89.06 80 VAL B C 1
ATOM 1612 O O . VAL B 1 80 ? 5.742 -25.297 -10.008 1 89.06 80 VAL B O 1
ATOM 1615 N N . THR B 1 81 ? 4.625 -24.094 -8.492 1 83.5 81 THR B N 1
ATOM 1616 C CA . THR B 1 81 ? 4.699 -25.172 -7.516 1 83.5 81 THR B CA 1
ATOM 1617 C C . THR B 1 81 ? 3.537 -25.094 -6.531 1 83.5 81 THR B C 1
ATOM 1619 O O . THR B 1 81 ? 3.121 -24 -6.141 1 83.5 81 THR B O 1
ATOM 1622 N N . LYS B 1 82 ? 3.117 -26.234 -6.309 1 75.69 82 LYS B N 1
ATOM 1623 C CA . LYS B 1 82 ? 2.08 -26.312 -5.285 1 75.69 82 LYS B CA 1
ATOM 1624 C C . LYS B 1 82 ? 2.652 -26.812 -3.963 1 75.69 82 LYS B C 1
ATOM 1626 O O . LYS B 1 82 ? 1.962 -26.812 -2.941 1 75.69 82 LYS B O 1
ATOM 1631 N N . GLU B 1 83 ? 3.904 -27.188 -4.035 1 73.94 83 GLU B N 1
ATOM 1632 C CA . GLU B 1 83 ? 4.59 -27.719 -2.859 1 73.94 83 GLU B CA 1
ATOM 1633 C C . GLU B 1 83 ? 5.125 -26.594 -1.98 1 73.94 83 GLU B C 1
ATOM 1635 O O . GLU B 1 83 ? 5.27 -25.453 -2.438 1 73.94 83 GLU B O 1
ATOM 1640 N N . LEU B 1 84 ? 5.117 -26.922 -0.744 1 74.94 84 LEU B N 1
ATOM 1641 C CA . LEU B 1 84 ? 5.715 -25.984 0.197 1 74.94 84 LEU B CA 1
ATOM 1642 C C . LEU B 1 84 ? 7.195 -25.781 -0.104 1 74.94 84 LEU B C 1
ATOM 1644 O O . LEU B 1 84 ? 8.031 -26.594 0.289 1 74.94 84 LEU B O 1
ATOM 1648 N N . HIS B 1 85 ? 7.469 -24.906 -0.947 1 86.69 85 HIS B N 1
ATOM 1649 C CA . HIS B 1 85 ? 8.828 -24.484 -1.263 1 86.69 85 HIS B CA 1
ATOM 1650 C C . HIS B 1 85 ? 9.18 -23.172 -0.554 1 86.69 85 HIS B C 1
ATOM 1652 O O . HIS B 1 85 ? 8.383 -22.234 -0.547 1 86.69 85 HIS B O 1
ATOM 1658 N N . PRO B 1 86 ? 10.273 -23.203 0.097 1 91.38 86 PRO B N 1
ATOM 1659 C CA . PRO B 1 86 ? 10.648 -22.031 0.884 1 91.38 86 PRO B CA 1
ATOM 1660 C C . PRO B 1 86 ? 10.617 -20.734 0.07 1 91.38 86 PRO B C 1
ATOM 1662 O O . PRO B 1 86 ? 10.117 -19.719 0.544 1 91.38 86 PRO B O 1
ATOM 1665 N N . THR B 1 87 ? 11.086 -20.781 -1.146 1 93.88 87 THR B N 1
ATOM 1666 C CA . THR B 1 87 ? 11.102 -19.594 -1.998 1 93.88 87 THR B CA 1
ATOM 1667 C C . THR B 1 87 ? 9.688 -19.172 -2.361 1 93.88 87 THR B C 1
ATOM 1669 O O . THR B 1 87 ? 9.398 -17.969 -2.463 1 93.88 87 THR B O 1
ATOM 1672 N N . ALA B 1 88 ? 8.844 -20.125 -2.572 1 95.19 88 ALA B N 1
ATOM 1673 C CA . ALA B 1 88 ? 7.441 -19.844 -2.855 1 95.19 88 ALA B CA 1
ATOM 1674 C C . ALA B 1 88 ? 6.777 -19.141 -1.678 1 95.19 88 ALA B C 1
ATOM 1676 O O . ALA B 1 88 ? 6.039 -18.172 -1.867 1 95.19 88 ALA B O 1
ATOM 1677 N N . LYS B 1 89 ? 7.086 -19.641 -0.523 1 96.56 89 LYS B N 1
ATOM 1678 C CA . LYS B 1 89 ? 6.527 -19.047 0.687 1 96.56 89 LYS B CA 1
ATOM 1679 C C . LYS B 1 89 ? 6.977 -17.594 0.845 1 96.56 89 LYS B C 1
ATOM 1681 O O . LYS B 1 89 ? 6.176 -16.734 1.206 1 96.56 89 LYS B O 1
ATOM 1686 N N . ILE B 1 90 ? 8.203 -17.344 0.619 1 97.12 90 ILE B N 1
ATOM 1687 C CA . ILE B 1 90 ? 8.742 -15.992 0.763 1 97.12 90 ILE B CA 1
ATOM 1688 C C . ILE B 1 90 ? 8.047 -15.055 -0.214 1 97.12 90 ILE B C 1
ATOM 1690 O O . ILE B 1 90 ? 7.688 -13.93 0.145 1 97.12 90 ILE B O 1
ATOM 1694 N N . ALA B 1 91 ? 7.863 -15.508 -1.456 1 97.5 91 ALA B N 1
ATOM 1695 C CA . ALA B 1 91 ? 7.191 -14.688 -2.459 1 97.5 91 ALA B CA 1
ATOM 1696 C C . ALA B 1 91 ? 5.777 -14.32 -2.012 1 97.5 91 ALA B C 1
ATOM 1698 O O . ALA B 1 91 ? 5.395 -13.148 -2.037 1 97.5 91 ALA B O 1
ATOM 1699 N N . LYS B 1 92 ? 5.051 -15.289 -1.568 1 97.81 92 LYS B N 1
ATOM 1700 C CA . LYS B 1 92 ? 3.67 -15.07 -1.149 1 97.81 92 LYS B CA 1
ATOM 1701 C C . LYS B 1 92 ? 3.604 -14.242 0.127 1 97.81 92 LYS B C 1
ATOM 1703 O O . LYS B 1 92 ? 2.762 -13.352 0.249 1 97.81 92 LYS B O 1
ATOM 1708 N N . ASP B 1 93 ? 4.465 -14.555 1.023 1 98.5 93 ASP B N 1
ATOM 1709 C CA . ASP B 1 93 ? 4.5 -13.812 2.283 1 98.5 93 ASP B CA 1
ATOM 1710 C C . ASP B 1 93 ? 4.867 -12.352 2.051 1 98.5 93 ASP B C 1
ATOM 1712 O O . ASP B 1 93 ? 4.32 -11.461 2.701 1 98.5 93 ASP B O 1
ATOM 1716 N N . ALA B 1 94 ? 5.801 -12.086 1.197 1 98.69 94 ALA B N 1
ATOM 1717 C CA . ALA B 1 94 ? 6.195 -10.719 0.88 1 98.69 94 ALA B CA 1
ATOM 1718 C C . ALA B 1 94 ? 5.047 -9.953 0.222 1 98.69 94 ALA B C 1
ATOM 1720 O O . ALA B 1 94 ? 4.82 -8.781 0.526 1 98.69 94 ALA B O 1
ATOM 1721 N N . ALA B 1 95 ? 4.363 -10.578 -0.699 1 98.69 95 ALA B N 1
ATOM 1722 C CA . ALA B 1 95 ? 3.199 -9.945 -1.318 1 98.69 95 ALA B CA 1
ATOM 1723 C C . ALA B 1 95 ? 2.145 -9.594 -0.273 1 98.69 95 ALA B C 1
ATOM 1725 O O . ALA B 1 95 ? 1.594 -8.492 -0.284 1 98.69 95 ALA B O 1
ATOM 1726 N N . ALA B 1 96 ? 1.897 -10.539 0.589 1 98.69 96 ALA B N 1
ATOM 1727 C CA . ALA B 1 96 ? 0.982 -10.273 1.695 1 98.69 96 ALA B CA 1
ATOM 1728 C C . ALA B 1 96 ? 1.501 -9.133 2.574 1 98.69 96 ALA B C 1
ATOM 1730 O O . ALA B 1 96 ? 0.72 -8.32 3.072 1 98.69 96 ALA B O 1
ATOM 1731 N N . GLY B 1 97 ? 2.795 -9.117 2.818 1 98.81 97 GLY B N 1
ATOM 1732 C CA . GLY B 1 97 ? 3.426 -8.055 3.584 1 98.81 97 GLY B CA 1
ATOM 1733 C C . GLY B 1 97 ? 3.199 -6.676 2.99 1 98.81 97 GLY B C 1
ATOM 1734 O O . GLY B 1 97 ? 3.021 -5.699 3.721 1 98.81 97 GLY B O 1
ATOM 1735 N N . ALA B 1 98 ? 3.213 -6.539 1.658 1 98.81 98 ALA B N 1
ATOM 1736 C CA . ALA B 1 98 ? 2.951 -5.273 0.984 1 98.81 98 ALA B CA 1
ATOM 1737 C C . ALA B 1 98 ? 1.563 -4.742 1.331 1 98.81 98 ALA B C 1
ATOM 1739 O O . ALA B 1 98 ? 1.404 -3.559 1.643 1 98.81 98 ALA B O 1
ATOM 1740 N N . VAL B 1 99 ? 0.6 -5.594 1.305 1 98.75 99 VAL B N 1
ATOM 1741 C CA . VAL B 1 99 ? -0.771 -5.215 1.627 1 98.75 99 VAL B CA 1
ATOM 1742 C C . VAL B 1 99 ? -0.858 -4.777 3.088 1 98.75 99 VAL B C 1
ATOM 1744 O O . VAL B 1 99 ? -1.468 -3.752 3.4 1 98.75 99 VAL B O 1
ATOM 1747 N N . LEU B 1 100 ? -0.253 -5.543 3.955 1 98.5 100 LEU B N 1
ATOM 1748 C CA . LEU B 1 100 ? -0.314 -5.242 5.383 1 98.5 100 LEU B CA 1
ATOM 1749 C C . LEU B 1 100 ? 0.333 -3.893 5.684 1 98.5 100 LEU B C 1
ATOM 1751 O O . LEU B 1 100 ? -0.248 -3.064 6.387 1 98.5 100 LEU B O 1
ATOM 1755 N N . VAL B 1 101 ? 1.518 -3.658 5.164 1 98.62 101 VAL B N 1
ATOM 1756 C CA . VAL B 1 101 ? 2.238 -2.418 5.426 1 98.62 101 VAL B CA 1
ATOM 1757 C C . VAL B 1 101 ? 1.415 -1.228 4.938 1 98.62 101 VAL B C 1
ATOM 1759 O O . VAL B 1 101 ? 1.191 -0.272 5.688 1 98.62 101 VAL B O 1
ATOM 1762 N N . PHE B 1 102 ? 0.962 -1.316 3.719 1 98.81 102 PHE B N 1
ATOM 1763 C CA . PHE B 1 102 ? 0.2 -0.183 3.209 1 98.81 102 PHE B CA 1
ATOM 1764 C C . PHE B 1 102 ? -1.106 -0.02 3.977 1 98.81 102 PHE B C 1
ATOM 1766 O O . PHE B 1 102 ? -1.546 1.104 4.234 1 98.81 102 PHE B O 1
ATOM 1773 N N . SER B 1 103 ? -1.711 -1.073 4.301 1 98.69 103 SER B N 1
ATOM 1774 C CA . SER B 1 103 ? -2.961 -1.007 5.051 1 98.69 103 SER B CA 1
ATOM 1775 C C . SER B 1 103 ? -2.752 -0.365 6.418 1 98.69 103 SER B C 1
ATOM 1777 O O . SER B 1 103 ? -3.631 0.335 6.926 1 98.69 103 SER B O 1
ATOM 1779 N N . LEU B 1 104 ? -1.652 -0.63 7.078 1 98.06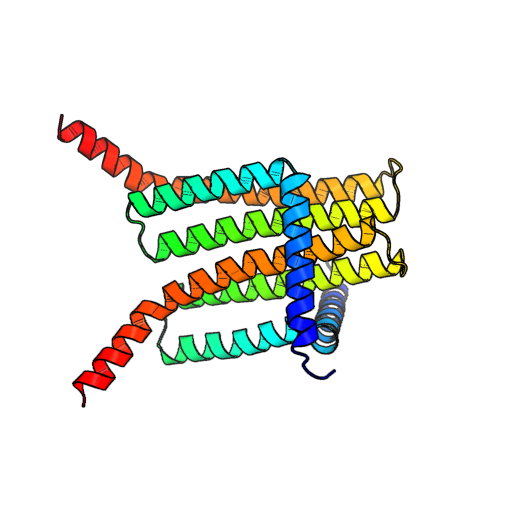 104 LEU B N 1
ATOM 1780 C CA . LEU B 1 104 ? -1.336 0.025 8.344 1 98.06 104 LEU B CA 1
ATOM 1781 C C . LEU B 1 104 ? -1.259 1.538 8.164 1 98.06 104 LEU B C 1
ATOM 1783 O O . LEU B 1 104 ? -1.834 2.289 8.953 1 98.06 104 LEU B O 1
ATOM 1787 N N . PHE B 1 105 ? -0.553 1.933 7.125 1 98.19 105 PHE B N 1
ATOM 1788 C CA . PHE B 1 105 ? -0.495 3.361 6.84 1 98.19 105 PHE B CA 1
ATOM 1789 C C . PHE B 1 105 ? -1.881 3.902 6.508 1 98.19 105 PHE B C 1
ATOM 1791 O O . PHE B 1 105 ? -2.236 5.008 6.922 1 98.19 105 PHE B O 1
ATOM 1798 N N . ALA B 1 106 ? -2.646 3.131 5.746 1 98.31 106 ALA B N 1
ATOM 1799 C CA . ALA B 1 106 ? -4.008 3.523 5.398 1 98.31 106 ALA B CA 1
ATOM 1800 C C . ALA B 1 106 ? -4.855 3.734 6.648 1 98.31 106 ALA B C 1
ATOM 1802 O O . ALA B 1 106 ? -5.609 4.707 6.738 1 98.31 106 ALA B O 1
ATOM 1803 N N . VAL B 1 107 ? -4.758 2.896 7.637 1 97.62 107 VAL B N 1
ATOM 1804 C CA . VAL B 1 107 ? -5.527 2.988 8.875 1 97.62 107 VAL B CA 1
ATOM 1805 C C . VAL B 1 107 ? -5.098 4.23 9.656 1 97.62 107 VAL B C 1
ATOM 1807 O O . VAL B 1 107 ? -5.941 4.965 10.172 1 97.62 107 VAL B O 1
ATOM 1810 N N . ILE B 1 108 ? -3.805 4.473 9.734 1 97.75 108 ILE B N 1
ATOM 1811 C CA . ILE B 1 108 ? -3.297 5.645 10.445 1 97.75 108 ILE B CA 1
ATOM 1812 C C . ILE B 1 108 ? -3.846 6.914 9.797 1 97.75 108 ILE B C 1
ATOM 1814 O O . ILE B 1 108 ? -4.352 7.801 10.484 1 97.75 108 ILE B O 1
ATOM 1818 N N . ILE B 1 109 ? -3.795 6.996 8.477 1 97.69 109 ILE B N 1
ATOM 1819 C CA . ILE B 1 109 ? -4.297 8.164 7.75 1 97.69 109 ILE B CA 1
ATOM 1820 C C . ILE B 1 109 ? -5.801 8.297 7.977 1 97.69 109 ILE B C 1
ATOM 1822 O O . ILE B 1 109 ? -6.301 9.406 8.203 1 97.69 109 ILE B O 1
ATOM 1826 N N . GLY B 1 110 ? -6.473 7.168 7.902 1 96.62 110 GLY B N 1
ATOM 1827 C CA . GLY B 1 110 ? -7.902 7.199 8.18 1 96.62 110 GLY B CA 1
ATOM 1828 C C . GLY B 1 110 ? -8.234 7.762 9.547 1 96.62 110 GLY B C 1
ATOM 1829 O O . GLY B 1 110 ? -9.141 8.586 9.688 1 96.62 110 GLY B O 1
ATOM 1830 N N . LEU B 1 111 ? -7.543 7.359 10.57 1 96.19 111 LEU B N 1
ATOM 1831 C CA . LEU B 1 111 ? -7.762 7.852 11.922 1 96.19 111 LEU B CA 1
ATOM 1832 C C . LEU B 1 111 ? -7.508 9.352 12.008 1 96.19 111 LEU B C 1
ATOM 1834 O O . LEU B 1 111 ? -8.242 10.078 12.688 1 96.19 111 LEU B O 1
ATOM 1838 N N . LEU B 1 112 ? -6.496 9.758 11.312 1 95.19 112 LEU B N 1
ATOM 1839 C CA . LEU B 1 112 ? -6.164 11.18 11.312 1 95.19 112 LEU B CA 1
ATOM 1840 C C . LEU B 1 112 ? -7.25 11.992 10.609 1 95.19 112 LEU B C 1
ATOM 1842 O O . LEU B 1 112 ? -7.578 13.102 11.047 1 95.19 112 LEU B O 1
ATOM 1846 N N . LEU B 1 113 ? -7.773 11.445 9.539 1 95.12 113 LEU B N 1
ATOM 1847 C CA . LEU B 1 113 ? -8.789 12.148 8.766 1 95.12 113 LEU B CA 1
ATOM 1848 C C . LEU B 1 113 ? -10.117 12.195 9.523 1 95.12 113 LEU B C 1
ATOM 1850 O O . LEU B 1 113 ? -10.836 13.195 9.461 1 95.12 113 LEU B O 1
ATOM 1854 N N . PHE B 1 114 ? -10.406 11.188 10.211 1 95.19 114 PHE B N 1
ATOM 1855 C CA . PHE B 1 114 ? -11.727 11.062 10.82 1 95.19 114 PHE B CA 1
ATOM 1856 C C . PHE B 1 114 ? -11.727 11.617 12.234 1 95.19 114 PHE B C 1
ATOM 1858 O O . PHE B 1 114 ? -12.789 11.891 12.805 1 95.19 114 PHE B O 1
ATOM 1865 N N . PHE B 1 115 ? -10.609 11.805 12.82 1 91.81 115 PHE B N 1
ATOM 1866 C CA . PHE B 1 115 ? -10.508 12.18 14.227 1 91.81 115 PHE B CA 1
ATOM 1867 C C . PHE B 1 115 ? -11.141 13.547 14.461 1 91.81 115 PHE B C 1
ATOM 1869 O O . PHE B 1 115 ? -12.031 13.688 15.297 1 91.81 115 PHE B O 1
ATOM 1876 N N . PRO B 1 116 ? -10.781 14.508 13.703 1 89.69 116 PRO B N 1
ATOM 1877 C CA . PRO B 1 116 ? -11.328 15.836 13.992 1 89.69 116 PRO B CA 1
ATOM 1878 C C . PRO B 1 116 ? -12.844 15.891 13.859 1 89.69 116 PRO B C 1
ATOM 1880 O O . PRO B 1 116 ? -13.539 16.297 14.797 1 89.69 116 PRO B O 1
ATOM 1883 N N . PRO B 1 117 ? -13.359 15.461 12.836 1 88.5 117 PRO B N 1
ATOM 1884 C CA . PRO B 1 117 ? -14.812 15.547 12.734 1 88.5 117 PRO B CA 1
ATOM 1885 C C . PRO B 1 117 ? -15.531 14.633 13.719 1 88.5 117 PRO B C 1
ATOM 1887 O O . PRO B 1 117 ? -16.641 14.953 14.18 1 88.5 117 PRO B O 1
ATOM 1890 N N . ALA B 1 118 ? -14.977 13.594 14.102 1 87.25 118 ALA B N 1
ATOM 1891 C CA . ALA B 1 118 ? -15.586 12.695 15.078 1 87.25 118 ALA B CA 1
ATOM 1892 C C . ALA B 1 118 ? -15.641 13.336 16.469 1 87.25 118 ALA B C 1
ATOM 1894 O O . ALA B 1 118 ? -16.641 13.203 17.172 1 87.25 118 ALA B O 1
ATOM 1895 N N . VAL B 1 119 ? -14.633 13.992 16.797 1 87.62 119 VAL B N 1
ATOM 1896 C CA . VAL B 1 119 ? -14.578 14.68 18.078 1 87.62 119 VAL B CA 1
ATOM 1897 C C . VAL B 1 119 ? -15.617 15.797 18.125 1 87.62 119 VAL B C 1
ATOM 1899 O O . VAL B 1 119 ? -16.281 16.016 19.141 1 87.62 119 VAL B O 1
ATOM 1902 N N . GLU B 1 120 ? -15.781 16.422 17 1 88.06 120 GLU B N 1
ATOM 1903 C CA . GLU B 1 120 ? -16.75 17.516 16.906 1 88.06 120 GLU B CA 1
ATOM 1904 C C . GLU B 1 120 ? -18.172 17 17.094 1 88.06 120 GLU B C 1
ATOM 1906 O O . GLU B 1 120 ? -18.984 17.625 17.766 1 88.06 120 GLU B O 1
ATOM 1911 N N . ILE B 1 121 ? -18.484 15.883 16.578 1 86.12 121 ILE B N 1
ATOM 1912 C CA . ILE B 1 121 ? -19.812 15.289 16.688 1 86.12 121 ILE B CA 1
ATOM 1913 C C . ILE B 1 121 ? -20.062 14.875 18.141 1 86.12 121 ILE B C 1
ATOM 1915 O O . ILE B 1 121 ? -21.156 15.078 18.656 1 86.12 121 ILE B O 1
ATOM 1919 N N . ILE B 1 122 ? -19.078 14.328 18.734 1 86.06 122 ILE B N 1
ATOM 1920 C CA . ILE B 1 122 ? -19.203 13.867 20.109 1 86.06 122 ILE B CA 1
ATOM 1921 C C . ILE B 1 122 ? -19.406 15.07 21.031 1 86.06 122 ILE B C 1
ATOM 1923 O O . ILE B 1 122 ? -20.234 15.023 21.953 1 86.06 122 ILE B O 1
ATOM 1927 N N . LYS B 1 123 ? -18.703 16.141 20.75 1 89.19 123 LYS B N 1
ATOM 1928 C CA . LYS B 1 123 ? -18.875 17.359 21.516 1 89.19 123 LYS B CA 1
ATOM 1929 C C . LYS B 1 123 ? -20.281 17.938 21.359 1 89.19 123 LYS B C 1
ATOM 1931 O O . LYS B 1 123 ? -20.891 18.359 22.328 1 89.19 123 LYS B O 1
ATOM 1936 N N . GLN B 1 124 ? -20.766 17.875 20.188 1 87.69 124 GLN B N 1
ATOM 1937 C CA . GLN B 1 124 ? -22.109 18.391 19.906 1 87.69 124 GLN B CA 1
ATOM 1938 C C . GLN B 1 124 ? -23.172 17.516 20.547 1 87.69 124 GLN B C 1
ATOM 1940 O O . GLN B 1 124 ? -24.188 18.031 21.031 1 87.69 124 GLN B O 1
ATOM 1945 N N . TRP B 1 125 ? -22.922 16.25 20.406 1 85.38 125 TRP B N 1
ATOM 1946 C CA . TRP B 1 125 ? -23.859 15.312 21.016 1 85.38 125 TRP B CA 1
ATOM 1947 C C . TRP B 1 125 ? -23.922 15.516 22.531 1 85.38 125 TRP B C 1
ATOM 1949 O O . TRP B 1 125 ? -25 15.477 23.125 1 85.38 125 TRP B O 1
ATOM 1959 N N . ASN B 1 126 ? -22.859 15.781 23.156 1 84.31 126 ASN B N 1
ATOM 1960 C CA . ASN B 1 126 ? -22.766 16 24.609 1 84.31 126 ASN B CA 1
ATOM 1961 C C . ASN B 1 126 ? -23.297 17.375 25 1 84.31 126 ASN B C 1
ATOM 1963 O O . ASN B 1 126 ? -23.844 17.547 26.094 1 84.31 126 ASN B O 1
ATOM 1967 N N . ALA B 1 127 ? -23.062 18.359 24.219 1 83.69 127 ALA B N 1
ATOM 1968 C CA . ALA B 1 127 ? -23.578 19.703 24.516 1 83.69 127 ALA B CA 1
ATOM 1969 C C . ALA B 1 127 ? -25.078 19.766 24.328 1 83.69 127 ALA B C 1
ATOM 1971 O O . ALA B 1 127 ? -25.766 20.578 24.969 1 83.69 127 ALA B O 1
ATOM 1972 N N . GLY B 1 128 ? -25.484 19.172 23.25 1 63.06 128 GLY B N 1
ATOM 1973 C CA . GLY B 1 128 ? -26.938 19.188 23.109 1 63.06 128 GLY B CA 1
ATOM 1974 C C . GLY B 1 128 ? -27.641 18.344 24.156 1 63.06 128 GLY B C 1
ATOM 1975 O O . GLY B 1 128 ? -28.859 18.188 24.125 1 63.06 128 GLY B O 1
ATOM 1976 N N . ARG B 1 129 ? -26.938 17.5 25.016 1 52.16 129 ARG B N 1
ATOM 1977 C CA . ARG B 1 129 ? -27.562 16.891 26.188 1 52.16 129 ARG B CA 1
ATOM 1978 C C . ARG B 1 129 ? -27.344 17.734 27.422 1 52.16 129 ARG B C 1
ATOM 1980 O O . ARG B 1 129 ? -26.344 18.453 27.531 1 52.16 129 ARG B O 1
#

Foldseek 3Di:
DDDDPVVVVVVVVVVVVLLVCCCVPPPVLVVLVVVLVVLLVLCVVLVPDPVLNVVLVVLSVVLNVLSSVLVVQLVVLVVVDPDPDPVSVVSSVVSVVVSVVSVVVSVVSSCVSVVVSVVVVVVVVVVVD/DDDDPVVVVVVVVVVVVLLVCCCVPPPVLVVLVVVLVVLLVLCVVLPPDPVLNVVLVVLSVVLNVLSSVLVVQLVVLVVVDPDPDVVSCVSNVVSVVVSVVSVVVSVVSSCVSVVVSVVVVVVVVVVVD

InterPro domains:
  IPR000829 DAGK family [PF01219] (14-114)
  IPR000829 DAGK family [PS01069] (67-78)
  IPR000829 DAGK family [PTHR34299] (5-121)
  IPR033717 Undecaprenol kinase [cd14265] (9-114)
  IPR036945 Diacylglycerol kinase (DAGK) superfamily [G3DSA:1.10.287.3610] (1-117)

Sequence (258 aa):
MRFSVGKLFKSFAYAASGIRYAFSSEQNFRIHCIVSIAVITAAAVLDFSLWKFCLLLFIIGAVLALELVNTAIEKAVDLVTKELHPTAKIAKDAAAGAVLVFSLFAVIIGLLLFFPPAVEIIKQWNAGRMRFSVGKLFKSFAYAASGIRYAFSSEQNFRIHCIVSIAVITAAAVLDFSLWKFCLLLFIIGAVLALELVNTAIEKAVDLVTKELHPTAKIAKDAAAGAVLVFSLFAVIIGLLLFFPPAVEIIKQWNAGR

pLDDT: mean 93.7, std 7.35, range [52.16, 98.88]

Nearest PDB structures (foldseek):
  4brb-assembly2_D  TM=9.377E-01  e=4.107E-05  Escherichia coli K-12
  5d6i-assembly1_C  TM=9.383E-01  e=4.606E-05  Escherichia coli
  4ck0-assembly1_C  TM=9.471E-01  e=6.878E-05  Escherichia coli K-12
  4bpd-assembly2_D  TM=9.358E-01  e=6.495E-05  Escherichia coli K-12
  5d56-assembly1_A  TM=9.151E-01  e=6.878E-05  Escherichia coli K-12